Protein AF-A0A7Z0SDP9-F1 (afdb_monomer_lite)

Secondary structure (DSSP, 8-state):
----GGGGGGTTS-EEEEEETTEEEEEE--HHHHHHHHHHHS-SS-PPPP------S-EEGGG--GGGHHHH-HHHHHHHHHHHHSPTTTSPP-EE--HHHHHHHHH--B--TT-GGG--TTS-B-HHHHHHHHHH-HHHHH-HHHHHHHHHHHHHHHHH-PPPHHHHHHHHHHHHHHS-TTS---S--------SSTT-TT---TT--

Foldseek 3Di:
DDDDPVCPVVPPADWDWDQDPVGIDTDGDDPVVVVVVVVVLPDPDDDDFAADLPDQFKDKLCPAACVCCNFQARVSNVLSVCCVVDPPPPRDTFIGGTCNLVVVLQQDWDPDDPLVVQQDPVGTGGNVVSVVVLVPDPCCVPPPVVVVVVVVVSVVNSVPRDDPVVSVVRVCVRQCVVPNPPDPRPDDDDDDDHHSQCDDDSDHPPPVD

InterPro domains:
  IPR013815 ATP-grasp fold, subdomain 1 [G3DSA:3.30.1490.20] (50-209)

Sequence (209 aa):
MHIKPEYTALLDNWVHYTVSDNGVRLEAAAEADALEWLAGQIPTEVTIPESDLSSTEPLPLSELVHADWVRVGVKAANVAELGKILPEGVAPKGYALPFALYDQFMNLSRCVDDLTKLCNEAGSQSLYQYVAELLQGEEFQQDKQVRELELAELRDIIENADAPQALIDKIETVRLFWEPAGEPFSQKLRVRSSTNNEDLEGFNGAGLI

pLDDT: mean 88.06, std 11.33, range [38.09, 97.44]

Organism: NCBI:txid2738884

Structure (mmCIF, N/CA/C/O backbone):
data_AF-A0A7Z0SDP9-F1
#
_entry.id   AF-A0A7Z0SDP9-F1
#
loop_
_atom_site.group_PDB
_atom_site.id
_atom_site.type_symbol
_atom_site.label_atom_id
_atom_site.label_alt_id
_atom_site.label_comp_id
_atom_site.label_asym_id
_atom_site.label_entity_id
_atom_site.label_seq_id
_atom_site.pdbx_PDB_ins_code
_atom_site.Cartn_x
_atom_site.Cartn_y
_atom_site.Cartn_z
_atom_site.occupancy
_atom_site.B_iso_or_equiv
_atom_site.auth_seq_id
_atom_site.auth_comp_id
_atom_site.auth_asym_id
_atom_site.auth_atom_id
_atom_site.pdbx_PDB_model_num
ATOM 1 N N . MET A 1 1 ? 14.932 15.237 -32.405 1.00 47.12 1 MET A N 1
ATOM 2 C CA . MET A 1 1 ? 15.443 13.858 -32.258 1.00 47.12 1 MET A CA 1
ATOM 3 C C . MET A 1 1 ? 15.688 13.316 -33.660 1.00 47.12 1 MET A C 1
ATOM 5 O O . MET A 1 1 ? 14.773 13.388 -34.466 1.00 47.12 1 MET A O 1
ATOM 9 N N . HIS A 1 2 ? 16.915 12.923 -34.009 1.00 63.03 2 HIS A N 1
ATOM 10 C CA . HIS A 1 2 ? 17.235 12.425 -35.354 1.00 63.03 2 HIS A CA 1
ATOM 11 C C . HIS A 1 2 ? 16.967 10.914 -35.370 1.00 63.03 2 HIS A C 1
ATOM 13 O O . HIS A 1 2 ? 17.705 10.155 -34.746 1.00 63.03 2 HIS A O 1
ATOM 19 N N . ILE A 1 3 ? 15.863 10.493 -35.989 1.00 67.25 3 ILE A N 1
ATOM 20 C CA . ILE A 1 3 ? 15.516 9.072 -36.125 1.00 67.25 3 ILE A CA 1
ATOM 21 C C . ILE A 1 3 ? 16.427 8.489 -37.204 1.00 67.25 3 ILE A C 1
ATOM 23 O O . ILE A 1 3 ? 16.555 9.075 -38.281 1.00 67.25 3 ILE A O 1
ATOM 27 N N . LYS A 1 4 ? 17.089 7.361 -36.920 1.00 76.19 4 LYS A N 1
ATOM 28 C CA . LYS A 1 4 ? 17.875 6.672 -37.946 1.00 76.19 4 LYS A CA 1
ATOM 29 C C . LYS A 1 4 ? 16.944 6.263 -39.098 1.00 76.19 4 LYS A C 1
ATOM 31 O O . LYS A 1 4 ? 15.883 5.711 -38.809 1.00 76.19 4 LYS A O 1
ATOM 36 N N . PRO A 1 5 ? 17.319 6.484 -40.370 1.00 76.12 5 PRO A N 1
ATOM 37 C CA . PRO A 1 5 ? 16.451 6.195 -41.516 1.00 76.12 5 PRO A CA 1
ATOM 38 C C . PRO A 1 5 ? 15.921 4.755 -41.539 1.00 76.12 5 PRO A C 1
ATOM 40 O O . PRO A 1 5 ? 14.791 4.516 -41.950 1.00 76.12 5 PRO A O 1
ATOM 43 N N . GLU A 1 6 ? 16.717 3.806 -41.038 1.00 78.38 6 GLU A N 1
ATOM 44 C CA . GLU A 1 6 ? 16.354 2.389 -40.920 1.00 78.38 6 GLU A CA 1
ATOM 45 C C . GLU A 1 6 ? 15.161 2.112 -39.985 1.00 78.38 6 GLU A C 1
ATOM 47 O O . GLU A 1 6 ? 14.516 1.079 -40.122 1.00 78.38 6 GLU A O 1
ATOM 52 N N . TYR A 1 7 ? 14.817 3.035 -39.079 1.00 84.88 7 TYR A N 1
ATOM 53 C CA . TYR A 1 7 ? 13.715 2.876 -38.120 1.00 84.88 7 TYR A CA 1
ATOM 54 C C . TYR A 1 7 ? 12.458 3.663 -38.485 1.00 84.88 7 TYR A C 1
ATOM 56 O O . TYR A 1 7 ? 11.416 3.468 -37.867 1.00 84.88 7 TYR A O 1
ATOM 64 N N . THR A 1 8 ? 12.508 4.529 -39.501 1.00 86.25 8 THR A N 1
ATOM 65 C CA . THR A 1 8 ? 11.339 5.322 -39.916 1.00 86.25 8 THR A CA 1
ATOM 66 C C . THR A 1 8 ? 10.176 4.437 -40.369 1.00 86.25 8 THR A C 1
ATOM 68 O O . THR A 1 8 ? 9.027 4.759 -40.093 1.00 86.25 8 THR A O 1
ATOM 71 N N . ALA A 1 9 ? 10.469 3.299 -41.006 1.00 85.56 9 ALA A N 1
ATOM 72 C CA . ALA A 1 9 ? 9.461 2.335 -41.449 1.00 85.56 9 ALA A CA 1
ATOM 73 C C . ALA A 1 9 ? 8.825 1.521 -40.305 1.00 85.56 9 ALA A C 1
ATOM 75 O O . ALA A 1 9 ? 7.856 0.810 -40.543 1.00 85.56 9 ALA A O 1
ATOM 76 N N . LEU A 1 10 ? 9.372 1.608 -39.088 1.00 89.75 10 LEU A N 1
ATOM 77 C CA . LEU A 1 10 ? 8.910 0.863 -37.914 1.00 89.75 10 LEU A CA 1
ATOM 78 C C . LEU A 1 10 ? 8.077 1.722 -36.953 1.00 89.75 10 LEU A C 1
ATOM 80 O O . LEU A 1 10 ? 7.611 1.223 -35.934 1.00 89.75 10 LEU A O 1
ATOM 84 N N . LEU A 1 11 ? 7.905 3.014 -37.248 1.00 88.88 11 LEU A N 1
ATOM 85 C CA . LEU A 1 11 ? 7.098 3.907 -36.418 1.00 88.88 11 LEU A CA 1
ATOM 86 C C . LEU A 1 11 ? 5.652 3.413 -36.356 1.00 88.88 11 LEU A C 1
ATOM 88 O O . LEU A 1 11 ? 5.109 2.983 -37.370 1.00 88.88 11 LEU A O 1
ATOM 92 N N . ASP A 1 12 ? 5.063 3.465 -35.162 1.00 89.12 12 ASP A N 1
ATOM 93 C CA . ASP A 1 12 ? 3.690 3.034 -34.868 1.00 89.12 12 ASP A CA 1
ATOM 94 C C . ASP A 1 12 ? 3.383 1.559 -35.206 1.00 89.12 12 ASP A C 1
ATOM 96 O O . ASP A 1 12 ? 2.222 1.175 -35.324 1.00 89.12 12 ASP A O 1
ATOM 100 N N . ASN A 1 13 ? 4.414 0.717 -35.344 1.00 88.75 13 ASN A N 1
ATOM 101 C CA . ASN A 1 13 ? 4.282 -0.715 -35.611 1.00 88.75 13 ASN A CA 1
ATOM 102 C C . ASN A 1 13 ? 4.898 -1.559 -34.486 1.00 88.75 13 ASN A C 1
ATOM 104 O O . ASN A 1 13 ? 5.805 -1.121 -33.774 1.00 88.75 13 ASN A O 1
ATOM 108 N N . TRP A 1 14 ? 4.431 -2.803 -34.361 1.00 89.50 14 TRP A N 1
ATOM 109 C CA . TRP A 1 14 ? 5.056 -3.802 -33.499 1.00 89.50 14 TRP A CA 1
ATOM 110 C C . TRP A 1 14 ? 6.466 -4.130 -33.995 1.00 89.50 14 TRP A C 1
ATOM 112 O O . TRP A 1 14 ? 6.703 -4.280 -35.197 1.00 89.50 14 TRP A O 1
ATOM 122 N N . VAL A 1 15 ? 7.407 -4.256 -33.058 1.00 92.88 15 VAL A N 1
ATOM 123 C CA . VAL A 1 15 ? 8.806 -4.557 -33.364 1.00 92.88 15 VAL A CA 1
ATOM 124 C C . VAL A 1 15 ? 9.373 -5.626 -32.445 1.00 92.88 15 VAL A C 1
ATOM 126 O O . VAL A 1 15 ? 9.077 -5.661 -31.253 1.00 92.88 15 VAL A O 1
ATOM 129 N N . HIS A 1 16 ? 10.258 -6.452 -32.992 1.00 89.00 16 HIS A N 1
ATOM 130 C CA . HIS A 1 16 ? 11.169 -7.268 -32.208 1.00 89.00 16 HIS A CA 1
ATOM 131 C C . HIS A 1 16 ? 12.402 -6.429 -31.851 1.00 89.00 16 HIS A C 1
ATOM 133 O O . HIS A 1 16 ? 13.104 -5.922 -32.732 1.00 89.00 16 HIS A O 1
ATOM 139 N N . TYR A 1 17 ? 12.648 -6.260 -30.552 1.00 89.94 17 TYR A N 1
ATOM 140 C CA . TYR A 1 17 ? 13.780 -5.511 -30.012 1.00 89.94 17 TYR A CA 1
ATOM 141 C C . TYR A 1 17 ? 14.835 -6.473 -29.474 1.00 89.94 17 TYR A C 1
ATOM 143 O O . TYR A 1 17 ? 14.557 -7.287 -28.597 1.00 89.94 17 TYR A O 1
ATOM 151 N N . THR A 1 18 ? 16.063 -6.374 -29.982 1.00 89.94 18 THR A N 1
ATOM 152 C CA . THR A 1 18 ? 17.183 -7.205 -29.525 1.00 89.94 18 THR A CA 1
ATOM 153 C C . THR A 1 18 ? 18.372 -6.342 -29.133 1.00 89.94 18 THR A C 1
ATOM 155 O O . THR A 1 18 ? 18.793 -5.460 -29.885 1.00 89.94 18 THR A O 1
ATOM 158 N N . VAL A 1 19 ? 18.943 -6.640 -27.966 1.00 91.44 19 VAL A N 1
ATOM 159 C CA . VAL A 1 19 ? 20.191 -6.048 -27.476 1.00 91.44 19 VAL A CA 1
ATOM 160 C C . VAL A 1 19 ? 21.292 -7.095 -27.556 1.00 91.44 19 VAL A C 1
ATOM 162 O O . VAL A 1 19 ? 21.124 -8.218 -27.090 1.00 91.44 19 VAL A O 1
ATOM 165 N N . SER A 1 20 ? 22.421 -6.722 -28.151 1.00 91.50 20 SER A N 1
ATOM 166 C CA . SER A 1 20 ? 23.633 -7.542 -28.212 1.00 91.50 20 SER A CA 1
ATOM 167 C C . SER A 1 20 ? 24.871 -6.672 -28.000 1.00 91.50 20 SER A C 1
ATOM 169 O O . SER A 1 20 ? 24.777 -5.443 -28.025 1.00 91.50 20 SER A O 1
ATOM 171 N N . ASP A 1 21 ? 26.046 -7.292 -27.900 1.00 92.06 21 ASP A N 1
ATOM 172 C CA . ASP A 1 21 ? 27.336 -6.585 -27.846 1.00 92.06 21 ASP A CA 1
ATOM 173 C C . ASP A 1 21 ? 27.569 -5.671 -29.067 1.00 92.06 21 ASP A C 1
ATOM 175 O O . ASP A 1 21 ? 28.329 -4.707 -29.001 1.00 92.06 21 ASP A O 1
ATOM 179 N N . ASN A 1 22 ? 26.874 -5.938 -30.179 1.00 86.25 22 ASN A N 1
ATOM 180 C CA . ASN A 1 22 ? 26.932 -5.152 -31.414 1.00 86.25 22 ASN A CA 1
ATOM 181 C C . ASN A 1 22 ? 25.901 -4.006 -31.458 1.00 86.25 22 ASN A C 1
ATOM 183 O O . ASN A 1 22 ? 25.780 -3.320 -32.475 1.00 86.25 22 ASN A O 1
ATOM 187 N N . GLY A 1 23 ? 25.156 -3.795 -30.371 1.00 87.69 23 GLY A N 1
ATOM 188 C CA . GLY A 1 23 ? 24.167 -2.734 -30.225 1.00 87.69 23 GLY A CA 1
ATOM 189 C C . GLY A 1 23 ? 22.718 -3.217 -30.297 1.00 87.69 23 GLY A C 1
ATOM 190 O O . GLY A 1 23 ? 22.402 -4.379 -30.036 1.00 87.69 23 GLY A O 1
ATOM 191 N N . VAL A 1 24 ? 21.835 -2.269 -30.619 1.00 89.06 24 VAL A N 1
ATOM 192 C CA . VAL A 1 24 ? 20.378 -2.438 -30.674 1.00 89.06 24 VAL A CA 1
ATOM 193 C C . VAL A 1 24 ? 19.927 -2.738 -32.099 1.00 89.06 24 VAL A C 1
ATOM 195 O O . VAL A 1 24 ? 20.284 -2.000 -33.021 1.00 89.06 24 VAL A O 1
ATOM 198 N N . ARG A 1 25 ? 19.086 -3.763 -32.256 1.00 89.06 25 ARG A N 1
ATOM 199 C CA . ARG A 1 25 ? 18.395 -4.110 -33.503 1.00 89.06 25 ARG A CA 1
ATOM 200 C C . ARG A 1 25 ? 16.881 -4.026 -33.300 1.00 89.06 25 ARG A C 1
ATOM 202 O O . ARG A 1 25 ? 16.370 -4.519 -32.296 1.00 89.06 25 ARG A O 1
ATOM 209 N N . LEU A 1 26 ? 16.196 -3.404 -34.259 1.00 91.38 26 LEU A N 1
ATOM 210 C CA . LEU A 1 26 ? 14.737 -3.346 -34.354 1.00 91.38 26 LEU A CA 1
ATOM 211 C C . LEU A 1 26 ? 14.299 -3.962 -35.681 1.00 91.38 26 LEU A C 1
ATOM 213 O O . LEU A 1 26 ? 14.842 -3.609 -36.729 1.00 91.38 26 LEU A O 1
ATOM 217 N N . GLU A 1 27 ? 13.319 -4.856 -35.635 1.00 91.75 27 GLU A N 1
ATOM 218 C CA . GLU A 1 27 ? 12.733 -5.510 -36.809 1.00 91.75 27 GLU A CA 1
ATOM 219 C C . GLU A 1 27 ? 11.214 -5.485 -36.703 1.00 91.75 27 GLU A C 1
ATOM 221 O O . GLU A 1 27 ? 10.689 -5.535 -35.598 1.00 91.75 27 GLU A O 1
ATOM 226 N N . ALA A 1 28 ? 10.501 -5.408 -37.827 1.00 92.00 28 ALA A N 1
ATOM 227 C CA . ALA A 1 28 ? 9.042 -5.476 -37.813 1.00 92.00 28 ALA A CA 1
ATOM 228 C C . ALA A 1 28 ? 8.568 -6.826 -37.249 1.00 92.00 28 ALA A C 1
ATOM 230 O O . ALA A 1 28 ? 9.129 -7.869 -37.589 1.00 92.00 28 ALA A O 1
ATOM 231 N N . ALA A 1 29 ? 7.524 -6.799 -36.425 1.00 92.56 29 ALA A N 1
ATOM 232 C CA . ALA A 1 29 ? 6.865 -7.983 -35.888 1.00 92.56 29 ALA A CA 1
ATOM 233 C C . ALA A 1 29 ? 5.377 -7.965 -36.250 1.00 92.56 29 ALA A C 1
ATOM 235 O O . ALA A 1 29 ? 4.768 -6.898 -36.353 1.00 92.56 29 ALA A O 1
ATOM 236 N N . ALA A 1 30 ? 4.782 -9.143 -36.442 1.00 92.06 30 ALA A N 1
ATOM 237 C CA . ALA A 1 30 ? 3.333 -9.246 -36.505 1.00 92.06 30 ALA A CA 1
ATOM 238 C C . ALA A 1 30 ? 2.747 -9.085 -35.095 1.00 92.06 30 ALA A C 1
ATOM 240 O O . ALA A 1 30 ? 3.324 -9.556 -34.117 1.00 92.06 30 ALA A O 1
ATOM 241 N N . GLU A 1 31 ? 1.579 -8.451 -34.993 1.00 87.31 31 GLU A N 1
ATOM 242 C CA . GLU A 1 31 ? 0.876 -8.284 -33.715 1.00 87.31 31 GLU A CA 1
ATOM 243 C C . GLU A 1 31 ? 0.590 -9.631 -33.039 1.00 87.31 31 GLU A C 1
ATOM 245 O O . GLU A 1 31 ? 0.812 -9.773 -31.843 1.00 87.31 31 GLU A O 1
ATOM 250 N N . ALA A 1 32 ? 0.174 -10.643 -33.808 1.00 88.12 32 ALA A N 1
ATOM 251 C CA . ALA A 1 32 ? -0.088 -11.982 -33.282 1.00 88.12 32 ALA A CA 1
ATOM 252 C C . ALA A 1 32 ? 1.157 -12.607 -32.626 1.00 88.12 32 ALA A C 1
ATOM 254 O O . ALA A 1 32 ? 1.066 -13.094 -31.503 1.00 88.12 32 ALA A O 1
ATOM 255 N N . ASP A 1 33 ? 2.319 -12.517 -33.282 1.00 87.69 33 ASP A N 1
ATOM 256 C CA . ASP A 1 33 ? 3.582 -13.052 -32.759 1.00 87.69 33 ASP A CA 1
ATOM 257 C C . ASP A 1 33 ? 4.023 -12.295 -31.494 1.00 87.69 33 ASP A C 1
ATOM 259 O O . ASP A 1 33 ? 4.517 -12.892 -30.536 1.00 87.69 33 ASP A O 1
ATOM 263 N N . ALA A 1 34 ? 3.820 -10.972 -31.464 1.00 85.12 34 ALA A N 1
ATOM 264 C CA . ALA A 1 34 ? 4.120 -10.148 -30.297 1.00 85.12 34 ALA A CA 1
ATOM 265 C C . ALA A 1 34 ? 3.221 -10.506 -29.103 1.00 85.12 34 ALA A C 1
ATOM 267 O O . ALA A 1 34 ? 3.712 -10.628 -27.980 1.00 85.12 34 ALA A O 1
ATOM 268 N N . LEU A 1 35 ? 1.923 -10.710 -29.340 1.00 84.50 35 LEU A N 1
ATOM 269 C CA . LEU A 1 35 ? 0.966 -11.117 -28.313 1.00 84.50 35 LEU A CA 1
ATOM 270 C C . LEU A 1 35 ? 1.236 -12.538 -27.803 1.00 84.50 35 LEU A C 1
ATOM 272 O O . LEU A 1 35 ? 1.163 -12.759 -26.596 1.00 84.50 35 LEU A O 1
ATOM 276 N N . GLU A 1 36 ? 1.592 -13.483 -28.677 1.00 88.31 36 GLU A N 1
ATOM 277 C CA . GLU A 1 36 ? 1.983 -14.843 -28.277 1.00 88.31 36 GLU A CA 1
ATOM 278 C C . GLU A 1 36 ? 3.256 -14.826 -27.423 1.00 88.31 36 GLU A C 1
ATOM 280 O O . GLU A 1 36 ? 3.303 -15.447 -26.359 1.00 88.31 36 GLU A O 1
ATOM 285 N N . TRP A 1 37 ? 4.270 -14.059 -27.836 1.00 86.12 37 TRP A N 1
ATOM 286 C CA . TRP A 1 37 ? 5.490 -13.895 -27.051 1.00 86.12 37 TRP A CA 1
ATOM 287 C C . TRP A 1 37 ? 5.202 -13.281 -25.677 1.00 86.12 37 TRP A C 1
ATOM 289 O O . TRP A 1 37 ? 5.683 -13.811 -24.673 1.00 86.12 37 TRP A O 1
ATOM 299 N N . LEU A 1 38 ? 4.393 -12.213 -25.621 1.00 83.19 38 LEU A N 1
ATOM 300 C CA . LEU A 1 38 ? 3.971 -11.565 -24.373 1.00 83.19 38 LEU A CA 1
ATOM 301 C C . LEU A 1 38 ? 3.216 -12.537 -23.467 1.00 83.19 38 LEU A C 1
ATOM 303 O O . LEU A 1 38 ? 3.527 -12.611 -22.281 1.00 83.19 38 LEU A O 1
ATOM 307 N N . ALA A 1 39 ? 2.278 -13.313 -24.015 1.00 82.75 39 ALA A N 1
ATOM 308 C CA . ALA A 1 39 ? 1.560 -14.343 -23.270 1.00 82.75 39 ALA A CA 1
ATOM 309 C C . ALA A 1 39 ? 2.521 -15.396 -22.696 1.00 82.75 39 ALA A C 1
ATOM 311 O O . ALA A 1 39 ? 2.357 -15.812 -21.552 1.00 82.75 39 ALA A O 1
ATOM 312 N N . GLY A 1 40 ? 3.564 -15.764 -23.445 1.00 83.00 40 GLY A N 1
ATOM 313 C CA . GLY A 1 40 ? 4.631 -16.653 -22.981 1.00 83.00 40 GLY A CA 1
ATOM 314 C C . GLY A 1 40 ? 5.573 -16.046 -21.932 1.00 83.00 40 GLY A C 1
ATOM 315 O O . GLY A 1 40 ? 6.296 -16.797 -21.282 1.00 83.00 40 GLY A O 1
ATOM 316 N N . GLN A 1 41 ? 5.584 -14.718 -21.753 1.00 81.44 41 GLN A N 1
ATOM 317 C CA . GLN A 1 41 ? 6.329 -14.055 -20.672 1.00 81.44 41 GLN A CA 1
ATOM 318 C C . GLN A 1 41 ? 5.523 -13.947 -19.373 1.00 81.44 41 GLN A C 1
ATOM 320 O O . GLN A 1 41 ? 6.105 -13.647 -18.331 1.00 81.44 41 GLN A O 1
ATOM 325 N N . ILE A 1 42 ? 4.202 -14.153 -19.414 1.00 74.56 42 ILE A N 1
ATOM 326 C CA . ILE A 1 42 ? 3.375 -14.131 -18.207 1.00 74.56 42 ILE A CA 1
ATOM 327 C C . ILE A 1 42 ? 3.753 -15.358 -17.369 1.00 74.56 42 ILE A C 1
ATOM 329 O O . ILE A 1 42 ? 3.626 -16.483 -17.861 1.00 74.56 42 ILE A O 1
ATOM 333 N N . PRO A 1 43 ? 4.210 -15.180 -16.115 1.00 72.88 43 PRO A N 1
ATOM 334 C CA . PRO A 1 43 ? 4.517 -16.305 -15.247 1.00 72.88 43 PRO A CA 1
ATOM 335 C C . PRO A 1 43 ? 3.310 -17.238 -15.129 1.00 72.88 43 PRO A C 1
ATOM 337 O O . PRO A 1 43 ? 2.203 -16.808 -14.807 1.00 72.88 43 PRO A O 1
ATOM 340 N N . THR A 1 44 ? 3.522 -18.526 -15.393 1.00 73.75 44 THR A N 1
ATOM 341 C CA . THR A 1 44 ? 2.469 -19.545 -15.276 1.00 73.75 44 THR A CA 1
ATOM 342 C C . THR A 1 44 ? 2.148 -19.884 -13.824 1.00 73.75 44 THR A C 1
ATOM 344 O O . THR A 1 44 ? 1.079 -20.418 -13.539 1.00 73.75 44 THR A O 1
ATOM 347 N N . GLU A 1 45 ? 3.071 -19.587 -12.908 1.00 75.81 45 GLU A N 1
ATOM 348 C CA . GLU A 1 45 ? 2.884 -19.743 -11.470 1.00 75.81 45 GLU A CA 1
ATOM 349 C C . GLU A 1 45 ? 2.646 -18.379 -10.823 1.00 75.81 45 GLU A C 1
ATOM 351 O O . GLU A 1 45 ? 3.410 -17.432 -11.014 1.00 75.81 45 GLU A O 1
ATOM 356 N N . VAL A 1 46 ? 1.566 -18.286 -10.047 1.00 73.75 46 VAL A N 1
ATOM 357 C CA . VAL A 1 46 ? 1.255 -17.096 -9.256 1.00 73.75 46 VAL A CA 1
ATOM 358 C C . VAL A 1 46 ? 2.040 -17.171 -7.954 1.00 73.75 46 VAL A C 1
ATOM 360 O O . VAL A 1 46 ? 1.732 -17.987 -7.084 1.00 73.75 46 VAL A O 1
ATOM 363 N N . THR A 1 47 ? 3.025 -16.293 -7.796 1.00 72.56 47 THR A N 1
ATOM 364 C CA . THR A 1 47 ? 3.712 -16.117 -6.515 1.00 72.56 47 THR A CA 1
ATOM 365 C C . THR A 1 47 ? 2.913 -15.157 -5.645 1.00 72.56 47 THR A C 1
ATOM 367 O O . THR A 1 47 ? 2.693 -14.006 -6.018 1.00 72.56 47 THR A O 1
ATOM 370 N N . ILE A 1 48 ? 2.479 -15.626 -4.475 1.00 77.38 48 ILE A N 1
ATOM 371 C CA . ILE A 1 48 ? 1.834 -14.781 -3.467 1.00 77.38 48 ILE A CA 1
ATOM 372 C C . ILE A 1 48 ? 2.918 -14.338 -2.476 1.00 77.38 48 ILE A C 1
ATOM 374 O O . ILE A 1 48 ? 3.502 -15.201 -1.816 1.00 77.38 48 ILE A O 1
ATOM 378 N N . PRO A 1 49 ? 3.208 -13.029 -2.364 1.00 81.00 49 PRO A N 1
ATOM 379 C CA . PRO A 1 49 ? 4.189 -12.528 -1.409 1.00 81.00 49 PRO A CA 1
ATOM 380 C C . PRO A 1 49 ? 3.824 -12.900 0.035 1.00 81.00 49 PRO A C 1
ATOM 382 O O . PRO A 1 49 ? 2.671 -12.762 0.453 1.00 81.00 49 PRO A O 1
ATOM 385 N N . GLU A 1 50 ? 4.815 -13.326 0.821 1.00 86.44 50 GLU A N 1
ATOM 386 C CA . GLU A 1 50 ? 4.626 -13.599 2.247 1.00 86.44 50 GLU A CA 1
ATOM 387 C C . GLU A 1 50 ? 4.257 -12.311 2.997 1.00 86.44 50 GLU A C 1
ATOM 389 O O . GLU A 1 50 ? 4.887 -11.265 2.816 1.00 86.44 50 GLU A O 1
ATOM 394 N N . SER A 1 51 ? 3.228 -12.392 3.843 1.00 91.88 51 SER A N 1
ATOM 395 C CA . SER A 1 51 ? 2.799 -11.297 4.714 1.00 91.88 51 SER A CA 1
ATOM 396 C C . SER A 1 51 ? 2.599 -11.804 6.140 1.00 91.88 51 SER A C 1
ATOM 398 O O . SER A 1 51 ? 1.762 -12.673 6.380 1.00 91.88 51 SER A O 1
ATOM 400 N N . ASP A 1 52 ? 3.331 -11.236 7.095 1.00 95.19 52 ASP A N 1
ATOM 401 C CA . ASP A 1 52 ? 3.129 -11.467 8.526 1.00 95.19 52 ASP A CA 1
ATOM 402 C C . ASP A 1 52 ? 2.228 -10.360 9.098 1.00 95.19 52 ASP A C 1
ATOM 404 O O . ASP A 1 52 ? 2.590 -9.184 9.159 1.00 95.19 52 ASP A O 1
ATOM 408 N N . LEU A 1 53 ? 1.018 -10.747 9.508 1.00 96.62 53 LEU A N 1
ATOM 409 C CA . LEU A 1 53 ? -0.010 -9.836 10.023 1.00 96.62 53 LEU A CA 1
ATOM 410 C C . LEU A 1 53 ? -0.043 -9.773 11.560 1.00 96.62 53 LEU A C 1
ATOM 412 O O . LEU A 1 53 ? -0.954 -9.177 12.134 1.00 96.62 53 LEU A O 1
ATOM 416 N N . SER A 1 54 ? 0.928 -10.386 12.246 1.00 95.75 54 SER A N 1
ATOM 417 C CA . SER A 1 54 ? 0.942 -10.450 13.714 1.00 95.75 54 SER A CA 1
ATOM 418 C C . SER A 1 54 ? 1.280 -9.114 14.387 1.00 95.75 54 SER A C 1
ATOM 420 O O . SER A 1 54 ? 0.866 -8.883 15.524 1.00 95.75 54 SER A O 1
ATOM 422 N N . SER A 1 55 ? 1.996 -8.214 13.701 1.00 92.62 55 SER A N 1
ATOM 423 C CA . SER A 1 55 ? 2.303 -6.877 14.219 1.00 92.62 55 SER A CA 1
ATOM 424 C C . SER A 1 55 ? 1.240 -5.874 13.803 1.00 92.62 55 SER A C 1
ATOM 426 O O . SER A 1 55 ? 1.073 -5.592 12.619 1.00 92.62 55 SER A O 1
ATOM 428 N N . THR A 1 56 ? 0.561 -5.284 14.782 1.00 94.19 56 THR A N 1
ATOM 429 C CA . THR A 1 56 ? -0.513 -4.309 14.548 1.00 94.19 56 THR A CA 1
ATOM 430 C C . THR A 1 56 ? -0.154 -2.891 14.970 1.00 94.19 56 THR A C 1
ATOM 432 O O . THR A 1 56 ? -1.049 -2.053 15.044 1.00 94.19 56 THR A O 1
ATOM 435 N N . GLU A 1 57 ? 1.102 -2.624 15.317 1.00 93.88 57 GLU A N 1
ATOM 436 C CA . GLU A 1 57 ? 1.554 -1.306 15.768 1.00 93.88 57 GLU A CA 1
ATOM 437 C C . GLU A 1 57 ? 2.593 -0.740 14.796 1.00 93.88 57 GLU A C 1
ATOM 439 O O . GLU A 1 57 ? 3.467 -1.487 14.342 1.00 93.88 57 GLU A O 1
ATOM 444 N N . PRO A 1 58 ? 2.530 0.562 14.465 1.00 95.00 58 PRO A N 1
ATOM 445 C CA . PRO A 1 58 ? 3.618 1.228 13.765 1.00 95.00 58 PRO A CA 1
ATOM 446 C C . PRO A 1 58 ? 4.928 1.126 14.543 1.00 95.00 58 PRO A C 1
ATOM 448 O O . PRO A 1 58 ? 4.962 1.333 15.755 1.00 95.00 58 PRO A O 1
ATOM 451 N N . LEU A 1 59 ? 6.022 0.868 13.829 1.00 93.19 59 LEU A N 1
ATOM 452 C CA . LEU A 1 59 ? 7.357 0.761 14.418 1.00 93.19 59 LEU A CA 1
ATOM 453 C C . LEU A 1 59 ? 8.283 1.839 13.856 1.00 93.19 59 LEU A C 1
ATOM 455 O O . LEU A 1 59 ? 8.242 2.099 12.646 1.00 93.19 59 LEU A O 1
ATOM 459 N N . PRO A 1 60 ? 9.133 2.465 14.689 1.00 94.12 60 PRO A N 1
ATOM 460 C CA . PRO A 1 60 ? 10.123 3.407 14.196 1.00 94.1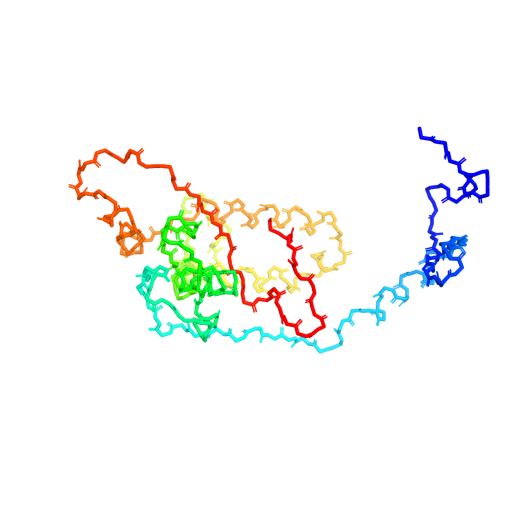2 60 PRO A CA 1
ATOM 461 C C . PRO A 1 60 ? 11.159 2.670 13.339 1.00 94.12 60 PRO A C 1
ATOM 463 O O . PRO A 1 60 ? 11.578 1.559 13.659 1.00 94.12 60 PRO A O 1
ATOM 466 N N . LEU A 1 61 ? 11.639 3.314 12.271 1.00 94.75 61 LEU A N 1
ATOM 467 C CA . LEU A 1 61 ? 12.639 2.736 11.360 1.00 94.75 61 LEU A CA 1
ATOM 468 C C . LEU A 1 61 ? 13.918 2.293 12.089 1.00 94.75 61 LEU A C 1
ATOM 470 O O . LEU A 1 61 ? 14.590 1.374 11.640 1.00 94.75 61 LEU A O 1
ATOM 474 N N . SER A 1 62 ? 14.251 2.919 13.221 1.00 93.38 62 SER A N 1
ATOM 475 C CA . SER A 1 62 ? 15.407 2.556 14.047 1.00 93.38 62 SER A CA 1
ATOM 476 C C . SER A 1 62 ? 15.280 1.208 14.762 1.00 93.38 62 SER A C 1
ATOM 478 O O . SER A 1 62 ? 16.295 0.669 15.194 1.00 93.38 62 SER A O 1
ATOM 480 N N . GLU A 1 63 ? 14.065 0.680 14.920 1.00 94.56 63 GLU A N 1
ATOM 481 C CA . GLU A 1 63 ? 13.803 -0.606 15.584 1.00 94.56 63 GLU A CA 1
ATOM 482 C C . GLU A 1 63 ? 13.631 -1.765 14.596 1.00 94.56 63 GLU A C 1
ATOM 484 O O . GLU A 1 63 ? 13.621 -2.923 15.007 1.00 94.56 63 GLU A O 1
ATOM 489 N N . LEU A 1 64 ? 13.532 -1.469 13.298 1.00 96.38 64 LEU A N 1
ATOM 490 C CA . LEU A 1 64 ? 13.321 -2.476 12.266 1.00 96.38 64 LEU A CA 1
ATOM 491 C C . LEU A 1 64 ? 14.627 -3.151 11.829 1.00 96.38 64 LEU A C 1
ATOM 493 O O . LEU A 1 64 ? 15.718 -2.567 11.847 1.00 96.38 64 LEU A O 1
ATOM 497 N N . VAL A 1 65 ? 14.507 -4.392 11.372 1.00 95.56 65 VAL A N 1
ATOM 498 C CA . VAL A 1 65 ? 15.555 -5.173 10.702 1.00 95.56 65 VAL A CA 1
ATOM 499 C C . VAL A 1 65 ? 15.116 -5.596 9.302 1.00 95.56 65 VAL A C 1
ATOM 501 O O . VAL A 1 65 ? 13.929 -5.577 8.987 1.00 95.56 65 VAL A O 1
ATOM 504 N N . HIS A 1 66 ? 16.060 -6.030 8.462 1.00 94.25 66 HIS A N 1
ATOM 505 C CA . HIS A 1 66 ? 15.745 -6.503 7.110 1.00 94.25 66 HIS A CA 1
ATOM 506 C C . HIS A 1 66 ? 14.656 -7.586 7.107 1.00 94.25 66 HIS A C 1
ATOM 508 O O . HIS A 1 66 ? 13.752 -7.537 6.284 1.00 94.25 66 HIS A O 1
ATOM 514 N N . ALA A 1 67 ? 14.696 -8.521 8.066 1.00 93.94 67 ALA A N 1
ATOM 515 C CA . ALA A 1 67 ? 13.718 -9.606 8.194 1.00 93.94 67 ALA A CA 1
ATOM 516 C C . ALA A 1 67 ? 12.270 -9.126 8.415 1.00 93.94 67 ALA A C 1
ATOM 518 O O . ALA A 1 67 ? 11.340 -9.906 8.243 1.00 93.94 67 ALA A O 1
ATOM 519 N N . ASP A 1 68 ? 12.058 -7.852 8.748 1.00 95.81 68 ASP A N 1
ATOM 520 C CA . ASP A 1 68 ? 10.726 -7.282 8.937 1.00 95.81 68 ASP A CA 1
ATOM 521 C C . ASP A 1 68 ? 10.039 -6.944 7.606 1.00 95.81 68 ASP A C 1
ATOM 523 O O . ASP A 1 68 ? 8.886 -6.512 7.608 1.00 95.81 68 ASP A O 1
ATOM 527 N N . TRP A 1 69 ? 10.699 -7.162 6.461 1.00 94.31 69 TRP A N 1
ATOM 528 C CA . TRP A 1 69 ? 10.131 -6.923 5.130 1.00 94.31 69 TRP A CA 1
ATOM 529 C C . TRP A 1 69 ? 8.796 -7.652 4.906 1.00 94.31 69 TRP A C 1
ATOM 531 O O . TRP A 1 69 ? 7.913 -7.107 4.247 1.00 94.31 69 TRP A O 1
ATOM 541 N N . VAL A 1 70 ? 8.601 -8.828 5.515 1.00 94.56 70 VAL A N 1
ATOM 542 C CA . VAL A 1 70 ? 7.328 -9.572 5.472 1.00 94.56 70 VAL A CA 1
ATOM 543 C C . VAL A 1 70 ? 6.191 -8.855 6.207 1.00 94.56 70 VAL A C 1
ATOM 545 O O . VAL A 1 70 ? 5.029 -9.182 6.001 1.00 94.56 70 VAL A O 1
ATOM 548 N N . ARG A 1 71 ? 6.495 -7.872 7.063 1.00 96.12 71 ARG A N 1
ATOM 549 C CA . ARG A 1 71 ? 5.509 -7.064 7.799 1.00 96.12 71 ARG A CA 1
ATOM 550 C C . ARG A 1 71 ? 5.332 -5.663 7.237 1.00 96.12 71 ARG A C 1
ATOM 552 O O . ARG A 1 71 ? 4.256 -5.100 7.396 1.00 96.12 71 ARG A O 1
ATOM 559 N N . VAL A 1 72 ? 6.381 -5.066 6.671 1.00 95.38 72 VAL A N 1
ATOM 560 C CA . VAL A 1 72 ? 6.397 -3.634 6.301 1.00 95.38 72 VAL A CA 1
ATOM 561 C C . VAL A 1 72 ? 6.860 -3.356 4.867 1.00 95.38 72 VAL A C 1
ATOM 563 O O . VAL A 1 72 ? 6.971 -2.200 4.451 1.00 95.38 72 VAL A O 1
ATOM 566 N N . GLY A 1 73 ? 7.162 -4.401 4.103 1.00 93.81 73 GLY A N 1
ATOM 567 C CA . GLY A 1 73 ? 7.694 -4.318 2.748 1.00 93.81 73 GLY A CA 1
ATOM 568 C C . GLY A 1 73 ? 9.189 -4.023 2.695 1.00 93.81 73 GLY A C 1
ATOM 569 O O . GLY A 1 73 ? 9.818 -3.600 3.672 1.00 93.81 73 GLY A O 1
ATOM 570 N N . VAL A 1 74 ? 9.772 -4.256 1.520 1.00 91.62 74 VAL A N 1
ATOM 571 C CA . VAL A 1 74 ? 11.231 -4.311 1.372 1.00 91.62 74 VAL A CA 1
ATOM 572 C C . VAL A 1 74 ? 11.873 -2.922 1.422 1.00 91.62 74 VAL A C 1
ATOM 574 O O . VAL A 1 74 ? 12.928 -2.749 2.029 1.00 91.62 74 VAL A O 1
ATOM 577 N N . LYS A 1 75 ? 11.209 -1.887 0.891 1.00 92.62 75 LYS A N 1
ATOM 578 C CA . LYS A 1 75 ? 11.680 -0.491 0.980 1.00 92.62 75 LYS A CA 1
ATOM 579 C C . LYS A 1 75 ? 11.869 -0.032 2.420 1.00 92.62 75 LYS A C 1
ATOM 581 O O . LYS A 1 75 ? 12.926 0.502 2.750 1.00 92.62 75 LYS A O 1
ATOM 586 N N . ALA A 1 76 ? 10.858 -0.216 3.268 1.00 94.88 76 ALA A N 1
ATOM 587 C CA . ALA A 1 76 ? 10.924 0.197 4.667 1.00 94.88 76 ALA A CA 1
ATOM 588 C C . ALA A 1 76 ? 12.032 -0.559 5.417 1.00 94.88 76 ALA A C 1
ATOM 590 O O . ALA A 1 76 ? 12.844 0.069 6.098 1.00 94.88 76 ALA A O 1
ATOM 591 N N . ALA A 1 77 ? 12.118 -1.878 5.217 1.00 94.81 77 ALA A N 1
ATOM 592 C CA . ALA A 1 77 ? 13.154 -2.720 5.810 1.00 94.81 77 ALA A CA 1
ATOM 593 C C . ALA A 1 77 ? 14.572 -2.315 5.355 1.00 94.81 77 ALA A C 1
ATOM 595 O O . ALA A 1 77 ? 15.484 -2.194 6.173 1.00 94.81 77 ALA A O 1
ATOM 596 N N . ASN A 1 78 ? 14.761 -2.010 4.068 1.00 94.12 78 ASN A N 1
ATOM 597 C CA . ASN A 1 78 ? 16.050 -1.566 3.534 1.00 94.12 78 ASN A CA 1
ATOM 598 C C . ASN A 1 78 ? 16.439 -0.169 4.034 1.00 94.12 78 ASN A C 1
ATOM 600 O O . ASN A 1 78 ? 17.594 0.053 4.394 1.00 94.12 78 ASN A O 1
ATOM 604 N N . VAL A 1 79 ? 15.498 0.779 4.107 1.00 95.25 79 VAL A N 1
ATOM 605 C CA . VAL A 1 79 ? 15.765 2.110 4.680 1.00 95.25 79 VAL A CA 1
ATOM 606 C C . VAL A 1 79 ? 16.156 2.007 6.160 1.00 95.25 79 VAL A C 1
ATOM 608 O O . VAL A 1 79 ? 17.055 2.729 6.595 1.00 95.25 79 VAL A O 1
ATOM 611 N N . ALA A 1 80 ? 15.539 1.096 6.917 1.00 95.88 80 ALA A N 1
ATOM 612 C CA . ALA A 1 80 ? 15.912 0.819 8.302 1.00 95.88 80 ALA A CA 1
ATOM 613 C C . ALA A 1 80 ? 17.351 0.288 8.429 1.00 95.88 80 ALA A C 1
ATOM 615 O O . ALA A 1 80 ? 18.122 0.794 9.245 1.00 95.88 80 ALA A O 1
ATOM 616 N N . GLU A 1 81 ? 17.754 -0.671 7.588 1.00 96.44 81 GLU A N 1
ATOM 617 C CA . GLU A 1 81 ? 19.139 -1.169 7.552 1.00 96.44 81 GLU A CA 1
ATOM 618 C C . GLU A 1 81 ? 20.148 -0.079 7.167 1.00 96.44 81 GLU A C 1
ATOM 620 O O . GLU A 1 81 ? 21.198 0.052 7.800 1.00 96.44 81 GLU A O 1
ATOM 625 N N . LEU A 1 82 ? 19.816 0.767 6.184 1.00 95.31 82 LEU A N 1
ATOM 626 C CA . LEU A 1 82 ? 20.657 1.910 5.813 1.00 95.31 82 LEU A CA 1
ATOM 627 C C . LEU A 1 82 ? 20.891 2.855 7.000 1.00 95.31 82 LEU A C 1
ATOM 629 O O . LEU A 1 82 ? 22.001 3.358 7.172 1.00 95.31 82 LEU A O 1
ATOM 633 N N . GLY A 1 83 ? 19.885 3.054 7.855 1.00 94.81 83 GLY A N 1
ATOM 634 C CA . GLY A 1 83 ? 20.006 3.862 9.071 1.00 94.81 83 GLY A CA 1
ATOM 635 C C . GLY A 1 83 ? 21.013 3.341 10.097 1.00 94.81 83 GLY A C 1
ATOM 636 O O . GLY A 1 83 ? 21.485 4.124 10.918 1.00 94.81 83 GLY A O 1
ATOM 637 N N . LYS A 1 84 ? 21.385 2.058 10.037 1.00 94.69 84 LYS A N 1
ATOM 638 C CA . LY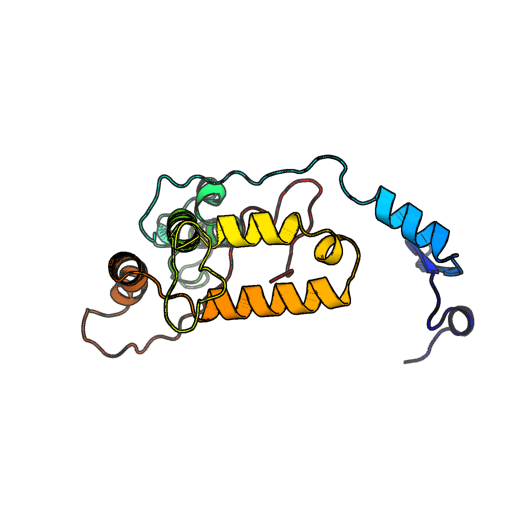S A 1 84 ? 22.363 1.441 10.950 1.00 94.69 84 LYS A CA 1
ATOM 639 C C . LYS A 1 84 ? 23.805 1.621 10.489 1.00 94.69 84 LYS A C 1
ATOM 641 O O . LYS A 1 84 ? 24.714 1.588 11.314 1.00 94.69 84 LYS A O 1
ATOM 646 N N . ILE A 1 85 ? 24.018 1.768 9.180 1.00 95.56 85 ILE A N 1
ATOM 647 C CA . ILE A 1 85 ? 25.359 1.806 8.575 1.00 95.56 85 ILE A CA 1
ATOM 648 C C . ILE A 1 85 ? 25.772 3.201 8.099 1.00 95.56 85 ILE A C 1
ATOM 650 O O . ILE A 1 85 ? 26.966 3.479 7.985 1.00 95.56 85 ILE A O 1
ATOM 654 N N . LEU A 1 86 ? 24.810 4.073 7.787 1.00 95.56 86 LEU A N 1
ATOM 655 C CA . LEU A 1 86 ? 25.090 5.429 7.325 1.00 95.56 86 LEU A CA 1
ATOM 656 C C . LEU A 1 86 ? 25.362 6.374 8.506 1.00 95.56 86 LEU A C 1
ATOM 658 O O . LEU A 1 86 ? 24.870 6.141 9.611 1.00 95.56 86 LEU A O 1
ATOM 662 N N . PRO A 1 87 ? 26.117 7.469 8.287 1.00 95.81 87 PRO A N 1
ATOM 663 C CA . PRO A 1 87 ? 26.303 8.494 9.307 1.00 95.81 87 PRO A CA 1
ATOM 664 C C . PRO A 1 87 ? 24.971 9.034 9.841 1.00 95.81 87 PRO A C 1
ATOM 666 O O . PRO A 1 87 ? 23.974 9.112 9.115 1.00 95.81 87 PRO A O 1
ATOM 669 N N . GLU A 1 88 ? 24.974 9.457 11.106 1.00 91.31 88 GLU A N 1
ATOM 670 C CA . GLU A 1 88 ? 23.796 10.039 11.745 1.00 91.31 88 GLU A CA 1
ATOM 671 C C . GLU A 1 88 ? 23.238 11.209 10.916 1.00 91.31 88 GLU A C 1
ATOM 673 O O . GLU A 1 88 ? 23.972 12.082 10.453 1.00 91.31 88 GLU A O 1
ATOM 678 N N . GLY A 1 89 ? 21.919 11.211 10.710 1.00 88.19 89 GLY A N 1
ATOM 679 C CA . GLY A 1 89 ? 21.216 12.246 9.949 1.00 88.19 89 GLY A CA 1
ATOM 680 C C . GLY A 1 89 ? 21.171 12.032 8.432 1.00 88.19 89 GLY A C 1
ATOM 681 O O . GLY A 1 89 ? 20.502 12.809 7.754 1.00 88.19 89 GLY A O 1
ATOM 682 N N . VAL A 1 90 ? 21.824 10.994 7.890 1.00 93.06 90 VAL A N 1
ATOM 683 C CA . VAL A 1 90 ? 21.736 10.661 6.454 1.00 93.06 90 VAL A CA 1
ATOM 684 C C . VAL A 1 90 ? 20.466 9.871 6.138 1.00 93.06 90 VAL A C 1
ATOM 686 O O . VAL A 1 90 ? 19.739 10.217 5.207 1.00 93.06 90 VAL A O 1
ATOM 689 N N . ALA A 1 91 ? 20.185 8.813 6.902 1.00 91.00 91 ALA A N 1
ATOM 690 C CA . ALA A 1 91 ? 18.942 8.065 6.757 1.00 91.00 91 ALA A CA 1
ATOM 691 C C . ALA A 1 91 ? 17.762 8.844 7.371 1.00 91.00 91 ALA A C 1
ATOM 693 O O . ALA A 1 91 ? 17.930 9.508 8.401 1.00 91.00 91 ALA A O 1
ATOM 694 N N . PRO A 1 92 ? 16.561 8.777 6.770 1.00 90.50 92 PRO A N 1
ATOM 695 C CA . PRO A 1 92 ? 15.395 9.453 7.316 1.00 90.50 92 PRO A CA 1
ATOM 696 C C . PRO A 1 92 ? 14.978 8.833 8.653 1.00 90.50 92 PRO A C 1
ATOM 698 O O . PRO A 1 92 ? 14.960 7.615 8.816 1.00 90.50 92 PRO A O 1
ATOM 701 N N . LYS A 1 93 ? 14.564 9.684 9.595 1.00 90.31 93 LYS A N 1
ATOM 702 C CA . LYS A 1 93 ? 13.781 9.250 10.758 1.00 90.31 93 LYS A CA 1
ATOM 703 C C . LYS A 1 93 ? 12.335 9.064 10.311 1.00 90.31 93 LYS A C 1
ATOM 705 O O . LYS A 1 93 ? 11.813 9.901 9.575 1.00 90.31 93 LYS A O 1
ATOM 710 N N . GLY A 1 94 ? 11.696 7.987 10.741 1.00 91.56 94 GLY A N 1
ATOM 711 C CA . GLY A 1 94 ? 10.352 7.661 10.290 1.00 91.56 94 GLY A CA 1
ATOM 712 C C . GLY A 1 94 ? 9.790 6.430 10.972 1.00 91.56 94 GLY A C 1
ATOM 713 O O . GLY A 1 94 ? 10.444 5.842 11.831 1.00 91.56 94 GLY A O 1
ATOM 714 N N . TYR A 1 95 ? 8.595 6.046 10.540 1.00 94.31 95 TYR A N 1
ATOM 715 C CA . TYR A 1 95 ? 7.905 4.832 10.954 1.00 94.31 95 TYR A CA 1
ATOM 716 C C . TYR A 1 95 ? 7.551 3.996 9.734 1.00 94.31 95 TYR A C 1
ATOM 718 O O . TYR A 1 95 ? 7.367 4.533 8.638 1.00 94.31 95 TYR A O 1
ATOM 726 N N . ALA A 1 96 ? 7.399 2.698 9.954 1.00 95.19 96 ALA A N 1
ATOM 727 C CA . ALA A 1 96 ? 6.714 1.820 9.030 1.00 95.19 96 ALA A CA 1
ATOM 728 C C . ALA A 1 96 ? 5.354 1.417 9.609 1.00 95.19 96 ALA A C 1
ATOM 730 O O . ALA A 1 96 ? 5.252 1.037 10.778 1.00 95.19 96 ALA A O 1
ATOM 731 N N . LEU A 1 97 ? 4.315 1.507 8.780 1.00 96.00 97 LEU A N 1
ATOM 732 C CA . LEU A 1 97 ? 2.999 0.955 9.089 1.00 96.00 97 LEU A CA 1
ATOM 733 C C . LEU A 1 97 ? 3.000 -0.526 8.681 1.00 96.00 97 LEU A C 1
ATOM 735 O O . LEU A 1 97 ? 3.339 -0.811 7.529 1.00 96.00 97 LEU A O 1
ATOM 739 N N . PRO A 1 98 ? 2.657 -1.470 9.574 1.00 96.62 98 PRO A N 1
ATOM 740 C CA . PRO A 1 98 ? 2.646 -2.881 9.215 1.00 96.62 98 PRO A CA 1
ATOM 741 C C . PRO A 1 98 ? 1.456 -3.223 8.311 1.00 96.62 98 PRO A C 1
ATOM 743 O O . PRO A 1 98 ? 0.390 -2.607 8.405 1.00 96.62 98 PRO A O 1
ATOM 746 N N . PHE A 1 99 ? 1.605 -4.263 7.488 1.00 96.94 99 PHE A N 1
ATOM 747 C CA . PHE A 1 99 ? 0.563 -4.774 6.593 1.00 96.94 99 PHE A CA 1
ATOM 748 C C . PHE A 1 99 ? -0.725 -5.143 7.321 1.00 96.94 99 PHE A C 1
ATOM 750 O O . PHE A 1 99 ? -1.795 -5.025 6.736 1.00 96.94 99 PHE A O 1
ATOM 757 N N . ALA A 1 100 ? -0.657 -5.499 8.606 1.00 97.31 100 ALA A N 1
ATOM 758 C CA . ALA A 1 100 ? -1.844 -5.757 9.414 1.00 97.31 100 ALA A CA 1
ATOM 759 C C . ALA A 1 100 ? -2.813 -4.563 9.466 1.00 97.31 100 ALA A C 1
ATOM 761 O O . ALA A 1 100 ? -4.018 -4.770 9.562 1.00 97.31 100 ALA A O 1
ATOM 762 N N . LEU A 1 101 ? -2.320 -3.318 9.393 1.00 96.81 101 LEU A N 1
ATOM 763 C CA . LEU A 1 101 ? -3.184 -2.130 9.365 1.00 96.81 101 LEU A CA 1
ATOM 764 C C . LEU A 1 101 ? -3.953 -2.025 8.044 1.00 96.81 101 LEU A C 1
ATOM 766 O O . LEU A 1 101 ? -5.145 -1.725 8.045 1.00 96.81 101 LEU A O 1
ATOM 770 N N . TYR A 1 102 ? -3.272 -2.308 6.932 1.00 96.06 102 TYR A N 1
ATOM 771 C CA . TYR A 1 102 ? -3.890 -2.381 5.610 1.00 96.06 102 TYR A CA 1
ATOM 772 C C . TYR A 1 102 ? -4.893 -3.537 5.538 1.00 96.06 102 TYR A C 1
ATOM 774 O O . TYR A 1 102 ? -6.023 -3.344 5.103 1.00 96.06 102 TYR A O 1
ATOM 782 N N . ASP A 1 103 ? -4.519 -4.714 6.037 1.00 96.75 103 ASP A N 1
ATOM 783 C CA . ASP A 1 103 ? -5.388 -5.887 6.055 1.00 96.75 103 ASP A CA 1
ATOM 784 C C . ASP A 1 103 ? -6.667 -5.647 6.866 1.00 96.75 103 ASP A C 1
ATOM 786 O O . ASP A 1 103 ? -7.768 -5.914 6.382 1.00 96.75 103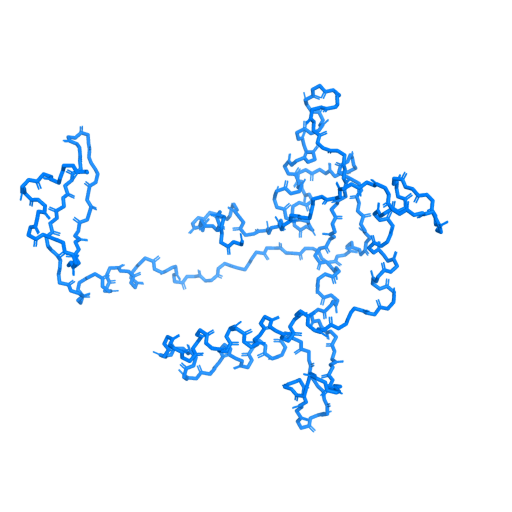 ASP A O 1
ATOM 790 N N . GLN A 1 104 ? -6.541 -5.052 8.057 1.00 97.12 104 GLN A N 1
ATOM 791 C CA . GLN A 1 104 ? -7.690 -4.636 8.861 1.00 97.12 104 GLN A CA 1
ATOM 792 C C . GLN A 1 104 ? -8.585 -3.675 8.078 1.00 97.12 104 GLN A C 1
ATOM 794 O O . GLN A 1 104 ? -9.793 -3.886 8.025 1.00 97.12 104 GLN A O 1
ATOM 799 N N . PHE A 1 105 ? -8.012 -2.655 7.435 1.00 97.44 105 PHE A N 1
ATOM 800 C CA . PHE A 1 105 ? -8.772 -1.695 6.637 1.00 97.44 105 PHE A CA 1
ATOM 801 C C . PHE A 1 105 ? -9.539 -2.351 5.477 1.00 97.44 105 PHE A C 1
ATOM 803 O O . PHE A 1 105 ? -10.715 -2.038 5.254 1.00 97.44 105 PHE A O 1
ATOM 810 N N . MET A 1 106 ? -8.891 -3.267 4.758 1.00 97.31 106 MET A N 1
ATOM 811 C CA . MET A 1 106 ? -9.456 -3.961 3.598 1.00 97.31 106 MET A CA 1
ATOM 812 C C . MET A 1 106 ? -10.532 -4.985 3.982 1.00 97.31 106 MET A C 1
ATOM 814 O O . MET A 1 106 ? -11.482 -5.182 3.222 1.00 97.31 106 MET A O 1
ATOM 818 N N . ASN A 1 107 ? -10.422 -5.599 5.165 1.00 97.31 107 ASN A N 1
ATOM 819 C CA . ASN A 1 107 ? -11.378 -6.583 5.685 1.00 97.31 107 ASN A CA 1
ATOM 820 C C . ASN A 1 107 ? -12.658 -5.978 6.279 1.00 97.31 107 ASN A C 1
ATOM 822 O O . ASN A 1 107 ? -13.632 -6.702 6.480 1.00 97.31 107 ASN A O 1
ATOM 826 N N . LEU A 1 108 ? -12.693 -4.676 6.565 1.00 96.19 108 LEU A N 1
ATOM 827 C CA . LEU A 1 108 ? -13.885 -4.033 7.120 1.00 96.19 108 LEU A CA 1
ATOM 828 C C . LEU A 1 108 ? -15.058 -4.102 6.135 1.00 96.19 108 LEU A C 1
ATOM 830 O O . LEU A 1 108 ? -14.996 -3.538 5.040 1.00 96.19 108 LEU A O 1
ATOM 834 N N . SER A 1 109 ? -16.142 -4.753 6.558 1.00 95.06 109 SER A N 1
ATOM 835 C CA . SER A 1 109 ? -17.413 -4.759 5.836 1.00 95.06 109 SER A CA 1
ATOM 836 C C . SER A 1 109 ? -18.092 -3.398 5.942 1.00 95.06 109 SER A C 1
ATOM 838 O O . SER A 1 109 ? -18.264 -2.866 7.042 1.00 95.06 109 SER A O 1
ATOM 840 N N . ARG A 1 110 ? -18.469 -2.827 4.797 1.00 93.75 110 ARG A N 1
ATOM 841 C CA . ARG A 1 110 ? -19.063 -1.490 4.697 1.00 93.75 110 ARG A CA 1
ATOM 842 C C . ARG A 1 110 ? -20.242 -1.516 3.730 1.00 93.75 110 ARG A C 1
ATOM 844 O O . ARG A 1 110 ? -20.253 -2.292 2.789 1.00 93.75 110 ARG A O 1
ATOM 851 N N . CYS A 1 111 ? -21.234 -0.679 3.993 1.00 92.56 111 CYS A N 1
ATOM 852 C CA . CYS A 1 111 ? -22.333 -0.335 3.091 1.00 92.56 111 CYS A CA 1
ATOM 853 C C . CYS A 1 111 ? -22.976 0.917 3.692 1.00 92.56 111 CYS A C 1
ATOM 855 O O . CYS A 1 111 ? -23.809 0.836 4.595 1.00 92.56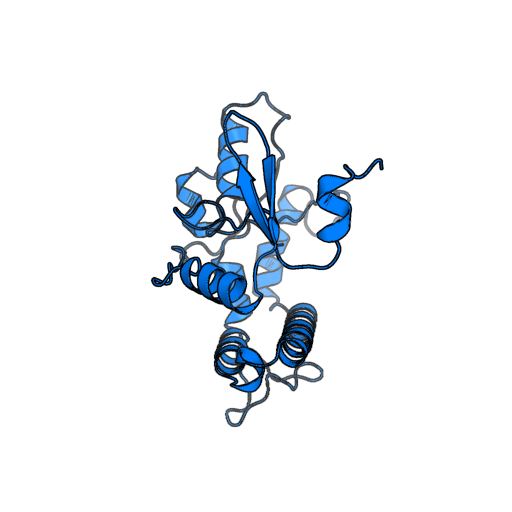 111 CYS A O 1
ATOM 857 N N . VAL A 1 112 ? -22.473 2.080 3.289 1.00 88.38 112 VAL A N 1
ATOM 858 C CA . VAL A 1 112 ? -22.863 3.395 3.818 1.00 88.38 112 VAL A CA 1
ATOM 859 C C . VAL A 1 112 ? -22.975 4.386 2.665 1.00 88.38 112 VAL A C 1
ATOM 861 O O . VAL A 1 112 ? -22.366 4.149 1.629 1.00 88.38 112 VAL A O 1
ATOM 864 N N . ASP A 1 113 ? -23.780 5.434 2.851 1.00 83.31 113 ASP A N 1
ATOM 865 C CA . ASP A 1 113 ? -23.988 6.613 1.993 1.00 83.31 113 ASP A CA 1
ATOM 866 C C . ASP A 1 113 ? -23.385 6.563 0.575 1.00 83.31 113 ASP A C 1
ATOM 868 O O . ASP A 1 113 ? -24.088 6.274 -0.393 1.00 83.31 113 ASP A O 1
ATOM 872 N N . ASP A 1 114 ? -22.098 6.875 0.449 1.00 82.56 114 ASP A N 1
ATOM 873 C CA . ASP A 1 114 ? -21.323 7.025 -0.786 1.00 82.56 114 ASP A CA 1
ATOM 874 C C . ASP A 1 114 ? -20.591 5.744 -1.232 1.00 82.56 114 ASP A C 1
ATOM 876 O O . ASP A 1 114 ? -20.134 5.651 -2.369 1.00 82.56 114 ASP A O 1
ATOM 880 N N . LEU A 1 115 ? -20.575 4.705 -0.397 1.00 91.50 115 LEU A N 1
ATOM 881 C CA . LEU A 1 115 ? -19.980 3.389 -0.653 1.00 91.50 115 LEU A CA 1
ATOM 882 C C . LEU A 1 115 ? -21.040 2.321 -0.959 1.00 91.50 115 LEU A C 1
ATOM 884 O O . LEU A 1 115 ? -20.889 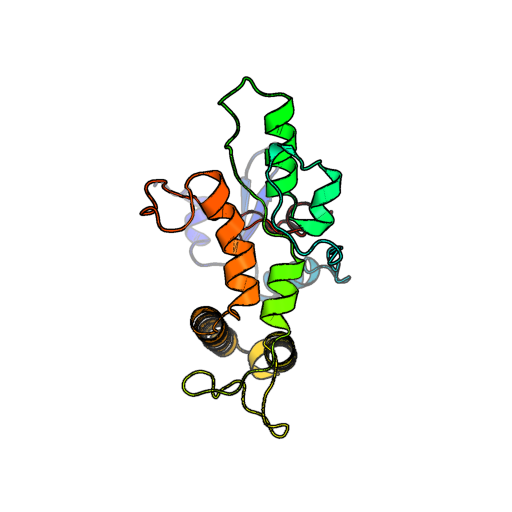1.151 -0.598 1.00 91.50 115 LEU A O 1
ATOM 888 N N . THR A 1 116 ? -22.124 2.695 -1.643 1.00 93.31 116 THR A N 1
ATOM 889 C CA . THR A 1 116 ? -23.221 1.763 -1.985 1.00 93.31 116 THR A CA 1
ATOM 890 C C . THR A 1 116 ? -22.790 0.585 -2.860 1.00 93.31 116 THR A C 1
ATOM 892 O O . THR A 1 116 ? -23.447 -0.451 -2.853 1.00 93.31 116 THR A O 1
ATOM 895 N N . LYS A 1 117 ? -21.655 0.692 -3.563 1.00 93.62 117 LYS A N 1
ATOM 896 C CA . LYS A 1 117 ? -21.026 -0.423 -4.295 1.00 93.62 117 LYS A CA 1
ATOM 897 C C . LYS A 1 117 ? -20.578 -1.569 -3.385 1.00 93.62 117 LYS A C 1
ATOM 899 O O . LYS A 1 117 ? -20.471 -2.709 -3.827 1.00 93.62 117 LYS A O 1
ATOM 904 N N . LEU A 1 118 ? -20.384 -1.290 -2.099 1.00 95.81 118 LEU A N 1
ATOM 905 C CA . LEU A 1 118 ? -20.110 -2.302 -1.085 1.00 95.81 118 LEU A CA 1
ATOM 906 C C . LEU A 1 118 ? -21.400 -2.851 -0.432 1.00 95.81 118 LEU A C 1
ATOM 908 O O . LEU A 1 118 ? -21.346 -3.636 0.510 1.00 95.81 118 LEU A O 1
ATOM 912 N N . CYS A 1 119 ? -22.584 -2.494 -0.930 1.00 95.12 119 CYS A N 1
ATOM 913 C CA . CYS A 1 119 ? -23.839 -3.112 -0.511 1.00 95.12 119 CYS A CA 1
ATOM 914 C C . CYS A 1 119 ? -24.147 -4.330 -1.390 1.00 95.12 119 CYS A C 1
ATOM 916 O O . CYS A 1 119 ? -24.287 -4.207 -2.604 1.00 95.12 119 CYS A O 1
ATOM 918 N N . ASN A 1 120 ? -24.302 -5.500 -0.774 1.00 91.62 120 ASN A N 1
ATOM 919 C CA . ASN A 1 120 ? -24.711 -6.735 -1.447 1.00 91.62 120 ASN A CA 1
ATOM 920 C C . ASN A 1 120 ? -25.936 -7.357 -0.751 1.00 91.62 120 ASN A C 1
ATOM 922 O O . ASN A 1 120 ? -26.512 -6.766 0.164 1.00 91.62 120 ASN A O 1
ATOM 926 N N . GLU A 1 121 ? -26.338 -8.565 -1.153 1.00 89.44 121 GLU A N 1
ATOM 927 C CA . GLU A 1 121 ? -27.491 -9.267 -0.563 1.00 89.44 121 GLU A CA 1
ATOM 928 C C . GLU A 1 121 ? -27.345 -9.538 0.946 1.00 89.44 121 GLU A C 1
ATOM 930 O O . GLU A 1 121 ? -28.344 -9.596 1.663 1.00 89.44 121 GLU A O 1
ATOM 935 N N . ALA A 1 122 ? -26.111 -9.657 1.449 1.00 89.88 122 ALA A N 1
ATOM 936 C CA . ALA A 1 122 ? -25.817 -9.801 2.876 1.00 89.88 122 ALA A CA 1
ATOM 937 C C . ALA A 1 122 ? -25.843 -8.459 3.639 1.00 89.88 122 ALA A C 1
ATOM 939 O O . ALA A 1 122 ? -25.674 -8.434 4.859 1.00 89.88 122 ALA A O 1
ATOM 940 N N . GLY A 1 123 ? -26.064 -7.346 2.936 1.00 93.12 123 GLY A N 1
ATOM 941 C CA . GLY A 1 123 ? -26.180 -5.994 3.476 1.00 93.12 123 GLY A CA 1
ATOM 942 C C . GLY A 1 123 ? -24.869 -5.211 3.523 1.00 93.12 123 GLY A C 1
ATOM 943 O O . GLY A 1 123 ? -24.919 -3.994 3.634 1.00 93.12 123 GLY A O 1
ATOM 944 N N . SER A 1 124 ? -23.709 -5.859 3.421 1.00 95.25 124 SER A N 1
ATOM 945 C CA . SER A 1 124 ? -22.400 -5.193 3.352 1.00 95.25 124 SER A CA 1
ATOM 946 C C . SER A 1 124 ? -21.324 -6.159 2.870 1.00 95.25 124 SER A C 1
ATOM 948 O O . SER A 1 124 ? -21.432 -7.364 3.113 1.00 95.25 124 SER A O 1
ATOM 950 N N . GLN A 1 125 ? -20.260 -5.634 2.268 1.00 96.25 125 GLN A N 1
ATOM 951 C CA . GLN A 1 125 ? -19.075 -6.408 1.905 1.00 96.25 125 GLN A CA 1
ATOM 952 C C . GLN A 1 125 ? -17.776 -5.673 2.226 1.00 96.25 125 GLN A C 1
ATOM 954 O O . GLN A 1 125 ? -17.760 -4.457 2.431 1.00 96.25 125 GLN A O 1
ATOM 959 N N . SER A 1 126 ? -16.683 -6.428 2.321 1.00 97.12 126 SER A N 1
ATOM 960 C CA . SER A 1 126 ? -15.336 -5.879 2.465 1.00 97.12 126 SER A CA 1
ATOM 961 C C . SER A 1 126 ? -14.740 -5.490 1.111 1.00 97.12 126 SER A C 1
ATOM 963 O O . SER A 1 126 ? -15.204 -5.930 0.057 1.00 97.12 126 SER A O 1
ATOM 965 N N . LEU A 1 127 ? -13.668 -4.695 1.129 1.00 97.31 127 LEU A N 1
ATOM 966 C CA . LEU A 1 127 ? -12.939 -4.353 -0.095 1.00 97.31 127 LEU A CA 1
ATOM 967 C C . LEU A 1 127 ? -12.294 -5.593 -0.721 1.00 97.31 127 LEU A C 1
ATOM 969 O O . LEU A 1 127 ? -12.253 -5.703 -1.940 1.00 97.31 127 LEU A O 1
ATOM 973 N N . TYR A 1 128 ? -11.837 -6.556 0.087 1.00 97.25 128 TYR A N 1
ATOM 974 C CA . TYR A 1 128 ? -11.325 -7.820 -0.448 1.00 97.25 128 TYR A CA 1
ATOM 975 C C . TYR A 1 128 ? -12.391 -8.625 -1.191 1.00 97.25 128 TYR A C 1
ATOM 977 O O . TYR A 1 128 ? -12.089 -9.184 -2.242 1.00 97.25 128 TYR A O 1
ATOM 985 N N . GLN A 1 129 ? -13.620 -8.681 -0.668 1.00 97.06 129 GLN A N 1
ATOM 986 C CA . GLN A 1 129 ? -14.729 -9.355 -1.349 1.00 97.06 129 GLN A CA 1
ATOM 987 C C . GLN A 1 129 ? -15.039 -8.666 -2.678 1.00 97.06 129 GLN A C 1
ATOM 989 O O . GLN A 1 129 ? -15.033 -9.326 -3.713 1.00 97.06 129 GLN A O 1
ATOM 994 N N . TYR A 1 130 ? -15.163 -7.338 -2.658 1.00 96.69 130 TYR A N 1
ATOM 995 C CA . TYR A 1 130 ? -15.398 -6.545 -3.862 1.00 96.69 130 TYR A CA 1
ATOM 996 C C . TYR A 1 130 ? -14.299 -6.743 -4.920 1.00 96.69 130 TYR A C 1
ATOM 998 O O . TYR A 1 130 ? -14.592 -6.973 -6.089 1.00 96.69 130 TYR A O 1
ATOM 1006 N N . VAL A 1 131 ? -13.022 -6.723 -4.519 1.00 96.88 131 VAL A N 1
ATOM 1007 C CA . VAL A 1 131 ? -11.891 -6.977 -5.429 1.00 96.88 131 VAL A CA 1
ATOM 1008 C C . VAL A 1 131 ? -11.926 -8.404 -5.978 1.00 96.88 131 VAL A C 1
ATOM 1010 O O . VAL A 1 131 ? -11.662 -8.606 -7.160 1.00 96.88 131 VAL A O 1
ATOM 1013 N N . ALA A 1 132 ? -12.253 -9.403 -5.156 1.00 95.81 132 ALA A N 1
ATOM 1014 C CA . ALA A 1 132 ? -12.348 -10.785 -5.615 1.00 95.81 132 ALA A CA 1
ATOM 1015 C C . ALA A 1 132 ? -13.471 -10.976 -6.650 1.00 95.81 132 ALA A C 1
ATOM 1017 O O . ALA A 1 132 ? -13.259 -11.676 -7.639 1.00 95.81 132 ALA A O 1
ATOM 1018 N N . GLU A 1 133 ? -14.626 -10.340 -6.446 1.00 95.12 133 GLU A N 1
ATOM 1019 C CA . GLU A 1 133 ? -15.744 -10.331 -7.400 1.00 95.12 133 GLU A CA 1
ATOM 1020 C C . GLU A 1 133 ? -15.353 -9.621 -8.703 1.00 95.12 133 GLU A C 1
ATOM 1022 O O . GLU A 1 133 ? -15.534 -10.180 -9.785 1.00 95.12 133 GLU A O 1
ATOM 1027 N N . LEU A 1 134 ? -14.726 -8.445 -8.598 1.00 95.31 134 LEU A N 1
ATOM 1028 C CA . LEU A 1 134 ? -14.234 -7.670 -9.738 1.00 95.31 134 LEU A CA 1
ATOM 1029 C C . LEU A 1 134 ? -13.272 -8.486 -10.617 1.00 95.31 134 LEU A C 1
ATOM 1031 O O . LEU A 1 134 ? -13.439 -8.562 -11.832 1.00 95.31 134 LEU A O 1
ATOM 1035 N N . LEU A 1 135 ? -12.288 -9.154 -10.007 1.00 93.56 135 LEU A N 1
ATOM 1036 C CA . LEU A 1 135 ? -11.299 -9.964 -10.728 1.00 93.56 135 LEU A CA 1
ATOM 1037 C C . LEU A 1 135 ? -11.910 -11.196 -11.420 1.00 93.56 135 LEU A C 1
ATOM 1039 O O . LEU A 1 135 ? -11.315 -11.722 -12.364 1.00 93.56 135 LEU A O 1
ATOM 1043 N N . GLN A 1 136 ? -13.076 -11.669 -10.973 1.00 95.62 136 GLN A N 1
ATOM 1044 C CA . GLN A 1 136 ? -13.807 -12.778 -11.596 1.00 95.62 136 GLN A CA 1
ATOM 1045 C C . GLN A 1 136 ? -14.717 -12.333 -12.752 1.00 95.62 136 GLN A C 1
ATOM 1047 O O . GLN A 1 136 ? -15.204 -13.190 -13.490 1.00 95.62 136 GLN A O 1
ATOM 1052 N N . GLY A 1 137 ? -14.933 -11.026 -12.935 1.00 95.69 137 GLY A N 1
ATOM 1053 C CA . GLY A 1 137 ? -15.769 -10.482 -14.002 1.00 95.69 137 GLY A CA 1
ATOM 1054 C C . GLY A 1 137 ? -15.211 -10.777 -15.397 1.00 95.69 137 GLY A C 1
ATOM 1055 O O . GLY A 1 137 ? -14.064 -10.453 -15.705 1.00 95.69 137 GLY A O 1
ATOM 1056 N N . GLU A 1 138 ? -16.030 -11.366 -16.272 1.00 95.50 138 GLU A N 1
ATOM 1057 C CA . GLU A 1 138 ? -15.618 -11.693 -17.645 1.00 95.50 138 GLU A CA 1
ATOM 1058 C C . GLU A 1 138 ? -15.264 -10.430 -18.446 1.00 95.50 138 GLU A C 1
ATOM 1060 O O . GLU A 1 138 ? -14.225 -10.386 -19.108 1.00 95.50 138 GLU A O 1
ATOM 1065 N N . GLU A 1 139 ? -16.074 -9.373 -18.320 1.00 94.19 139 GLU A N 1
ATOM 1066 C CA . GLU A 1 139 ? -15.814 -8.086 -18.973 1.00 94.19 139 GLU A CA 1
ATOM 1067 C C . GLU A 1 139 ? -14.527 -7.435 -18.447 1.00 94.19 139 GLU A C 1
ATOM 1069 O O . GLU A 1 139 ? -13.711 -6.983 -19.248 1.00 94.19 139 GLU A O 1
ATOM 1074 N N . PHE A 1 140 ? -14.261 -7.490 -17.135 1.00 95.19 140 PHE A N 1
ATOM 1075 C CA . PHE A 1 140 ? -12.996 -7.022 -16.553 1.00 95.19 140 PHE A CA 1
ATOM 1076 C C . PHE A 1 140 ? -11.787 -7.747 -17.166 1.00 95.19 140 PHE A C 1
ATOM 1078 O O . PHE A 1 140 ? -10.764 -7.131 -17.488 1.00 95.19 140 PHE A O 1
ATOM 1085 N N . GLN A 1 141 ? -11.888 -9.066 -17.355 1.00 89.62 141 GLN A N 1
ATOM 1086 C CA . GLN A 1 141 ? -10.802 -9.892 -17.893 1.00 89.62 141 GLN A CA 1
ATOM 1087 C C . GLN A 1 141 ? -10.579 -9.706 -19.398 1.00 89.62 141 GLN A C 1
ATOM 1089 O O . GLN A 1 141 ? -9.433 -9.815 -19.848 1.00 89.62 141 GLN A O 1
ATOM 1094 N N . GLN A 1 142 ? -11.626 -9.413 -20.170 1.00 89.12 142 GLN A N 1
ATOM 1095 C CA . GLN A 1 142 ? -11.565 -9.381 -21.636 1.00 89.12 142 GLN A CA 1
ATOM 1096 C C . GLN A 1 142 ? -11.508 -7.964 -22.222 1.00 89.12 142 GLN A C 1
ATOM 1098 O O . GLN A 1 142 ? -10.879 -7.765 -23.261 1.00 89.12 142 GLN A O 1
ATOM 1103 N N . ASP A 1 143 ? -12.101 -6.971 -21.559 1.00 92.00 143 ASP A N 1
ATOM 1104 C CA . ASP A 1 143 ? -12.205 -5.603 -22.063 1.00 92.00 143 ASP A CA 1
ATOM 1105 C C . ASP A 1 143 ? -11.308 -4.647 -21.264 1.00 92.00 143 ASP A C 1
ATOM 1107 O O . ASP A 1 143 ? -11.441 -4.444 -20.056 1.00 92.00 143 ASP A O 1
ATOM 1111 N N . LYS A 1 144 ? -10.346 -4.038 -21.963 1.00 92.25 144 LYS A N 1
ATOM 1112 C CA . LYS A 1 144 ? -9.416 -3.069 -21.377 1.00 92.25 144 LYS A CA 1
ATOM 1113 C C . LYS A 1 144 ? -10.127 -1.805 -20.880 1.00 92.25 144 LYS A C 1
ATOM 1115 O O . LYS A 1 144 ? -9.748 -1.291 -19.832 1.00 92.25 144 LYS A O 1
ATOM 1120 N N . GLN A 1 145 ? -11.105 -1.288 -21.622 1.00 94.69 145 GLN A N 1
ATOM 1121 C CA . GLN A 1 145 ? -11.813 -0.057 -21.260 1.00 94.69 145 GLN A CA 1
ATOM 1122 C C . GLN A 1 145 ? -12.678 -0.283 -20.021 1.00 94.69 145 GLN A C 1
ATOM 1124 O O . GLN A 1 145 ? -12.655 0.544 -19.111 1.00 94.69 145 GLN A O 1
ATOM 1129 N N . VAL A 1 146 ? -13.373 -1.424 -19.952 1.00 95.44 146 VAL A N 1
ATOM 1130 C CA . VAL A 1 146 ? -14.124 -1.821 -18.750 1.00 95.44 146 VAL A CA 1
ATOM 1131 C C . VAL A 1 146 ? -13.183 -1.918 -17.553 1.00 95.44 146 VAL A C 1
ATOM 1133 O O . VAL A 1 146 ? -13.408 -1.264 -16.539 1.00 95.44 146 VAL A O 1
ATOM 1136 N N . ARG A 1 147 ? -12.057 -2.622 -17.702 1.00 96.44 147 ARG A N 1
ATOM 1137 C CA . ARG A 1 147 ? -11.050 -2.756 -16.641 1.00 96.44 147 ARG A CA 1
ATOM 1138 C C . ARG A 1 147 ? -10.513 -1.416 -16.146 1.00 96.44 147 ARG A C 1
ATOM 1140 O O . ARG A 1 147 ? -10.341 -1.235 -14.946 1.00 96.44 147 ARG A O 1
ATOM 1147 N N . GLU A 1 148 ? -10.221 -0.479 -17.045 1.00 96.25 148 GLU A N 1
ATOM 1148 C CA . GLU A 1 148 ? -9.754 0.862 -16.672 1.00 96.25 148 GLU A CA 1
ATOM 1149 C C . GLU A 1 148 ? -10.805 1.621 -15.852 1.00 96.25 148 GLU A C 1
ATOM 1151 O O . GLU A 1 148 ? -10.455 2.224 -14.834 1.00 96.25 148 GLU A O 1
ATOM 1156 N N . LEU A 1 149 ? -12.077 1.552 -16.257 1.00 97.31 149 LEU A N 1
ATOM 1157 C CA . LEU A 1 149 ? -13.192 2.190 -15.555 1.00 97.31 149 LEU A CA 1
ATOM 1158 C C . LEU A 1 149 ? -13.436 1.565 -14.179 1.00 97.31 149 LEU A C 1
ATOM 1160 O O . LEU A 1 149 ? -13.533 2.288 -13.190 1.00 97.31 149 LEU A O 1
ATOM 1164 N N . GLU A 1 150 ? -13.480 0.239 -14.086 1.00 96.69 150 GLU A N 1
ATOM 1165 C CA . GLU A 1 150 ? -13.738 -0.442 -12.815 1.00 96.69 150 GLU A CA 1
ATOM 1166 C C . GLU A 1 150 ? -12.556 -0.323 -11.840 1.00 96.69 150 GLU A C 1
ATOM 1168 O O . GLU A 1 150 ? -12.757 -0.185 -10.634 1.00 96.69 150 GLU A O 1
ATOM 1173 N N . LEU A 1 151 ? -11.310 -0.287 -12.335 1.00 97.12 151 LEU A N 1
ATOM 1174 C CA . LEU A 1 151 ? -10.145 0.034 -11.501 1.00 97.12 151 LEU A CA 1
ATOM 1175 C C . LEU A 1 151 ? -10.148 1.495 -11.035 1.00 97.12 151 LEU A C 1
ATOM 1177 O O . LEU A 1 151 ? -9.597 1.787 -9.975 1.00 97.12 151 LEU A O 1
ATOM 1181 N N . ALA A 1 152 ? -10.688 2.430 -11.820 1.00 97.31 152 ALA A N 1
ATOM 1182 C CA . ALA A 1 152 ? -10.877 3.808 -11.369 1.00 97.31 152 ALA A CA 1
ATOM 1183 C C . ALA A 1 152 ? -11.938 3.872 -10.261 1.00 97.31 152 ALA A C 1
ATOM 1185 O O . ALA A 1 152 ? -11.669 4.436 -9.207 1.00 97.31 152 ALA A O 1
ATOM 1186 N N . GLU A 1 153 ? -13.070 3.189 -10.439 1.00 95.81 153 GLU A N 1
ATOM 1187 C CA . GLU A 1 153 ? -14.111 3.090 -9.410 1.00 95.81 153 GLU A CA 1
ATOM 1188 C C . GLU A 1 153 ? -13.588 2.437 -8.121 1.00 95.81 153 GLU A C 1
ATOM 1190 O O . GLU A 1 153 ? -13.841 2.939 -7.030 1.00 95.81 153 GLU A O 1
ATOM 1195 N N . LEU A 1 154 ? -12.797 1.364 -8.219 1.00 96.88 154 LEU A N 1
ATOM 1196 C CA . LEU A 1 154 ? -12.162 0.750 -7.050 1.00 96.88 154 LEU A CA 1
ATOM 1197 C C . LEU A 1 154 ? -11.283 1.748 -6.278 1.00 96.88 154 LEU A C 1
ATOM 1199 O O . LEU A 1 154 ? -11.303 1.746 -5.047 1.00 96.88 154 LEU A O 1
ATOM 1203 N N . ARG A 1 155 ? -10.511 2.592 -6.977 1.00 97.12 155 ARG A N 1
ATOM 1204 C CA . ARG A 1 155 ? -9.685 3.627 -6.332 1.00 97.12 155 ARG A CA 1
ATOM 1205 C C . ARG A 1 155 ? -10.557 4.648 -5.616 1.00 97.12 155 ARG A C 1
ATOM 1207 O O . ARG A 1 155 ? -10.307 4.900 -4.442 1.00 97.12 155 ARG A O 1
ATOM 1214 N N . ASP A 1 156 ? -11.609 5.138 -6.267 1.00 96.00 156 ASP A N 1
ATOM 1215 C CA . ASP A 1 156 ? -12.549 6.086 -5.662 1.00 96.00 156 ASP A CA 1
ATOM 1216 C C . ASP A 1 156 ? -13.212 5.494 -4.404 1.00 96.00 156 ASP A C 1
ATOM 1218 O O . ASP A 1 156 ? -13.326 6.170 -3.382 1.00 96.00 156 ASP A O 1
ATOM 1222 N N . ILE A 1 157 ? -13.600 4.215 -4.427 1.00 96.00 157 ILE A N 1
ATOM 1223 C CA . ILE A 1 157 ? -14.162 3.527 -3.252 1.00 96.00 157 ILE A CA 1
ATOM 1224 C C . ILE A 1 157 ? -13.132 3.466 -2.113 1.00 96.00 157 ILE A C 1
ATOM 1226 O O . ILE A 1 157 ? -13.481 3.727 -0.964 1.00 96.00 157 ILE A O 1
ATOM 1230 N N . ILE A 1 158 ? -11.873 3.122 -2.404 1.00 96.00 158 ILE A N 1
ATOM 1231 C CA . ILE A 1 158 ? -10.806 3.047 -1.390 1.00 96.00 158 ILE A CA 1
ATOM 1232 C C . ILE A 1 158 ? -10.503 4.433 -0.804 1.00 96.00 158 ILE A C 1
ATOM 1234 O O . ILE A 1 158 ? -10.314 4.544 0.405 1.00 96.00 158 ILE A O 1
ATOM 1238 N N . GLU A 1 159 ? -10.470 5.478 -1.633 1.00 94.88 159 GLU A N 1
ATOM 1239 C CA . GLU A 1 159 ? -10.191 6.857 -1.209 1.00 94.88 159 GLU A CA 1
ATOM 1240 C C . GLU A 1 159 ? -11.287 7.434 -0.305 1.00 94.88 159 GLU A C 1
ATOM 1242 O O . GLU A 1 159 ? -10.975 8.176 0.626 1.00 94.88 159 GLU A O 1
ATOM 1247 N N . ASN A 1 160 ? -12.549 7.064 -0.543 1.00 94.38 160 ASN A N 1
ATOM 1248 C CA . ASN A 1 160 ? -13.689 7.499 0.271 1.00 94.38 160 ASN A CA 1
ATOM 1249 C C . ASN A 1 160 ? -14.006 6.541 1.436 1.00 94.38 160 ASN A C 1
ATOM 1251 O O . ASN A 1 160 ? -14.877 6.821 2.257 1.00 94.38 160 ASN A O 1
ATOM 1255 N N . ALA A 1 161 ? -13.318 5.401 1.542 1.00 94.19 161 ALA A N 1
ATOM 1256 C CA . ALA A 1 161 ? -13.540 4.458 2.629 1.00 94.19 161 ALA A CA 1
ATOM 1257 C C . ALA A 1 161 ? -12.890 4.934 3.933 1.00 94.19 161 ALA A C 1
ATOM 1259 O O . ALA A 1 161 ? -11.670 4.928 4.087 1.00 94.19 161 ALA A O 1
ATOM 1260 N N . ASP A 1 162 ? -13.723 5.250 4.924 1.00 92.38 162 ASP A N 1
ATOM 1261 C CA . ASP A 1 162 ? -13.239 5.656 6.239 1.00 92.38 162 ASP A CA 1
ATOM 1262 C C . ASP A 1 162 ? -12.494 4.528 6.976 1.00 92.38 162 ASP A C 1
ATOM 1264 O O . ASP A 1 162 ? -12.865 3.339 6.967 1.00 92.38 162 ASP A O 1
ATOM 1268 N N . ALA A 1 163 ? -11.432 4.935 7.672 1.00 92.19 163 ALA A N 1
ATOM 1269 C CA . ALA A 1 163 ? -10.731 4.123 8.654 1.00 92.19 163 ALA A CA 1
ATOM 1270 C C . ALA A 1 163 ? -11.406 4.269 10.033 1.00 92.19 163 ALA A C 1
ATOM 1272 O O . ALA A 1 163 ? -11.687 5.390 10.459 1.00 92.19 163 ALA A O 1
ATOM 1273 N N . PRO A 1 164 ? -11.637 3.178 10.787 1.00 93.44 164 PRO A N 1
ATOM 1274 C CA . PRO A 1 164 ? -12.157 3.275 12.147 1.00 93.44 164 PRO A CA 1
ATOM 1275 C C . PRO A 1 164 ? -11.218 4.076 13.048 1.00 93.44 164 PRO A C 1
ATOM 1277 O O . PRO A 1 164 ? -9.998 3.990 12.900 1.00 93.44 164 PRO A O 1
ATOM 1280 N N . GLN A 1 165 ? -11.770 4.758 14.056 1.00 94.94 165 GLN A N 1
ATOM 1281 C CA . GLN A 1 165 ? -10.977 5.578 14.980 1.00 94.94 165 GLN A CA 1
ATOM 1282 C C . GLN A 1 165 ? -9.803 4.808 15.603 1.00 94.94 165 GLN A C 1
ATOM 1284 O O . GLN A 1 165 ? -8.707 5.337 15.682 1.00 94.94 165 GLN A O 1
ATOM 1289 N N . ALA A 1 166 ? -9.983 3.528 15.943 1.00 94.12 166 ALA A N 1
ATOM 1290 C CA . ALA A 1 166 ? -8.906 2.699 16.488 1.00 94.12 166 ALA A CA 1
ATOM 1291 C C . ALA A 1 166 ? -7.710 2.523 15.527 1.00 94.12 166 ALA A C 1
ATOM 1293 O O . ALA A 1 166 ? -6.571 2.391 15.972 1.00 94.12 166 ALA A O 1
ATOM 1294 N N . LEU A 1 167 ? -7.953 2.513 14.212 1.00 94.94 167 LEU A N 1
ATOM 1295 C CA . LEU A 1 167 ? -6.900 2.452 13.199 1.00 94.94 167 LEU A CA 1
ATOM 1296 C C . LEU A 1 167 ? -6.225 3.817 13.026 1.00 94.94 167 LEU A C 1
ATOM 1298 O O . LEU A 1 167 ? -5.001 3.891 12.926 1.00 94.94 167 LEU A O 1
ATOM 1302 N N . ILE A 1 168 ? -7.020 4.890 13.056 1.00 93.69 168 ILE A N 1
ATOM 1303 C CA . ILE A 1 168 ? -6.527 6.271 13.045 1.00 93.69 168 ILE A CA 1
ATOM 1304 C C . ILE A 1 168 ? -5.616 6.514 14.252 1.00 93.69 168 ILE A C 1
ATOM 1306 O O . ILE A 1 168 ? -4.512 7.014 14.077 1.00 93.69 168 ILE A O 1
ATOM 1310 N N . ASP A 1 169 ? -6.019 6.085 15.448 1.00 92.19 169 ASP A N 1
ATOM 1311 C CA . ASP A 1 169 ? -5.247 6.247 16.684 1.00 92.19 169 ASP A CA 1
ATOM 1312 C C . ASP A 1 169 ? -3.886 5.538 16.607 1.00 92.19 169 ASP A C 1
ATOM 1314 O O . ASP A 1 169 ? -2.875 6.075 17.061 1.00 92.19 169 ASP A O 1
ATOM 1318 N N . LYS A 1 170 ? -3.830 4.357 15.975 1.00 92.50 170 LYS A N 1
ATOM 1319 C CA . LYS A 1 170 ? -2.565 3.659 15.704 1.00 92.50 170 LYS A CA 1
ATOM 1320 C C . LYS A 1 170 ? -1.685 4.471 14.761 1.00 92.50 170 LYS A C 1
ATOM 1322 O O . LYS A 1 170 ? -0.516 4.676 15.061 1.00 92.50 170 LYS A O 1
ATOM 1327 N N . ILE A 1 171 ? -2.221 4.969 13.647 1.00 90.56 171 ILE A N 1
ATOM 1328 C CA . ILE A 1 171 ? -1.459 5.791 12.689 1.00 90.56 171 ILE A CA 1
ATOM 1329 C C . ILE A 1 171 ? -0.994 7.099 13.344 1.00 90.56 171 ILE A C 1
ATOM 1331 O O . ILE A 1 171 ? 0.130 7.540 13.116 1.00 90.56 171 ILE A O 1
ATOM 1335 N N . GLU A 1 172 ? -1.808 7.684 14.215 1.00 88.94 172 GLU A N 1
ATOM 1336 C CA . GLU A 1 172 ? -1.507 8.915 14.941 1.00 88.94 172 GLU A CA 1
ATOM 1337 C C . GLU A 1 172 ? -0.279 8.771 15.857 1.00 88.94 172 GLU A C 1
ATOM 1339 O O . GLU A 1 172 ? 0.440 9.748 16.072 1.00 88.94 172 GLU A O 1
ATOM 1344 N N . THR A 1 173 ? 0.056 7.555 16.315 1.00 84.88 173 THR A N 1
ATOM 1345 C CA . THR A 1 173 ? 1.318 7.300 17.045 1.00 84.88 173 THR A CA 1
ATOM 1346 C C . THR A 1 173 ? 2.553 7.740 16.255 1.00 84.88 173 THR A C 1
ATOM 1348 O O . THR A 1 173 ? 3.522 8.216 16.850 1.00 84.88 173 THR A O 1
ATOM 1351 N N . VAL A 1 174 ? 2.494 7.673 14.919 1.00 87.38 174 VAL A N 1
ATOM 1352 C CA . VAL A 1 174 ? 3.538 8.180 14.024 1.00 87.38 174 VAL A CA 1
ATOM 1353 C C . VAL A 1 174 ? 3.686 9.684 14.220 1.00 87.38 174 VAL A C 1
ATOM 1355 O O . VAL A 1 174 ? 4.792 10.152 14.457 1.00 87.38 174 VAL A O 1
ATOM 1358 N N . ARG A 1 175 ? 2.593 10.457 14.207 1.00 82.62 175 ARG A N 1
ATOM 1359 C CA . ARG A 1 175 ? 2.637 11.906 14.463 1.00 82.62 175 ARG A CA 1
ATOM 1360 C C . ARG A 1 175 ? 3.192 12.216 15.855 1.00 82.62 175 ARG A C 1
ATOM 1362 O O . ARG A 1 175 ? 4.062 13.081 15.986 1.00 82.62 175 ARG A O 1
ATOM 1369 N N . LEU A 1 176 ? 2.717 11.477 16.861 1.00 80.88 176 LEU A N 1
ATOM 1370 C CA . LEU A 1 176 ? 3.064 11.673 18.271 1.00 80.88 176 LEU A CA 1
ATOM 1371 C C . LEU A 1 176 ? 4.557 11.511 18.573 1.00 80.88 176 LEU A C 1
ATOM 1373 O O . LEU A 1 176 ? 5.044 12.058 19.562 1.00 80.88 176 LEU A O 1
ATOM 1377 N N . PHE A 1 177 ? 5.295 10.812 17.710 1.00 80.94 177 PHE A N 1
ATOM 1378 C CA . PHE A 1 177 ? 6.749 10.722 17.794 1.00 80.94 177 PHE A CA 1
ATOM 1379 C C . PHE A 1 177 ? 7.455 12.069 17.594 1.00 80.94 177 PHE A C 1
ATOM 1381 O O . PHE A 1 177 ? 8.441 12.352 18.276 1.00 80.94 177 PHE A O 1
ATOM 1388 N N . TRP A 1 178 ? 6.986 12.899 16.657 1.00 79.56 178 TRP A N 1
ATOM 1389 C CA . TRP A 1 178 ? 7.583 14.217 16.429 1.00 79.56 178 TRP A CA 1
ATOM 1390 C C . TRP A 1 178 ? 7.006 15.267 17.369 1.00 79.56 178 TRP A C 1
ATOM 1392 O O . TRP A 1 178 ? 7.742 16.152 17.806 1.00 79.56 178 TRP A O 1
ATOM 1402 N N . GLU A 1 179 ? 5.704 15.199 17.654 1.00 81.38 179 GLU A N 1
ATOM 1403 C CA . GLU A 1 179 ? 4.991 16.270 18.347 1.00 81.38 179 GLU A CA 1
ATOM 1404 C C . GLU A 1 179 ? 3.884 15.737 19.264 1.00 81.38 179 GLU A C 1
ATOM 1406 O O . GLU A 1 179 ? 3.114 14.879 18.842 1.00 81.38 179 GLU A O 1
ATOM 1411 N N . PRO A 1 180 ? 3.733 16.266 20.493 1.00 75.88 180 PRO A N 1
ATOM 1412 C CA . PRO A 1 180 ? 2.706 15.813 21.428 1.00 75.88 180 PRO A CA 1
ATOM 1413 C C . PRO A 1 180 ? 1.261 15.893 20.898 1.00 75.88 180 PRO A C 1
ATOM 1415 O O . PRO A 1 180 ? 0.931 16.585 19.930 1.00 75.88 180 PRO A O 1
ATOM 1418 N N . ALA A 1 181 ? 0.358 15.185 21.579 1.00 76.00 181 ALA A N 1
ATOM 1419 C CA . ALA A 1 181 ? -1.074 15.241 21.301 1.00 76.00 181 ALA A CA 1
ATOM 1420 C C . ALA A 1 181 ? -1.618 16.668 21.486 1.00 76.00 181 ALA A C 1
ATOM 1422 O O . ALA A 1 181 ? -1.337 17.309 22.496 1.00 76.00 181 ALA A O 1
ATOM 1423 N N . GLY A 1 182 ? -2.411 17.146 20.523 1.00 74.12 182 GLY A N 1
ATOM 1424 C CA . GLY A 1 182 ? -3.034 18.474 20.567 1.00 74.12 182 GLY A CA 1
ATOM 1425 C C . GLY A 1 182 ? -2.161 19.633 20.072 1.00 74.12 182 GLY A C 1
ATOM 1426 O O . GLY A 1 182 ? -2.692 20.723 19.872 1.00 74.12 182 GLY A O 1
ATOM 1427 N N . GLU A 1 183 ? -0.868 19.411 19.820 1.00 78.06 183 GLU A N 1
ATOM 1428 C CA . GLU A 1 183 ? -0.007 20.411 19.180 1.00 78.06 183 GLU A CA 1
ATOM 1429 C C . GLU A 1 183 ? -0.207 20.415 17.649 1.00 78.06 183 GLU A C 1
ATOM 1431 O O . GLU A 1 183 ? -0.368 19.342 17.052 1.00 78.06 183 GLU A O 1
ATOM 1436 N N . PRO A 1 184 ? -0.217 21.591 16.985 1.00 76.50 184 PRO A N 1
ATOM 1437 C CA . PRO A 1 184 ? -0.351 21.670 15.533 1.00 76.50 184 PRO A CA 1
ATOM 1438 C C . PRO A 1 184 ? 0.803 20.971 14.818 1.00 76.50 184 PRO A C 1
ATOM 1440 O O . PRO A 1 184 ? 1.958 21.309 15.065 1.00 76.50 184 PRO A O 1
ATOM 1443 N N . PHE A 1 185 ? 0.480 20.085 13.867 1.00 78.81 185 PHE A N 1
ATOM 1444 C CA . PHE A 1 185 ? 1.503 19.338 13.146 1.00 78.81 185 PHE A CA 1
ATOM 1445 C C . PHE A 1 185 ? 2.414 20.240 12.303 1.00 78.81 185 PHE A C 1
ATOM 1447 O O . PHE A 1 185 ? 1.961 20.796 11.299 1.00 78.81 185 PHE A O 1
ATOM 1454 N N . SER A 1 186 ? 3.687 20.396 12.683 1.00 81.44 186 SER A N 1
ATOM 1455 C CA . SER A 1 186 ? 4.623 21.306 11.993 1.00 81.44 186 SER A CA 1
ATOM 1456 C C . SER A 1 186 ? 5.585 20.601 11.028 1.00 81.44 186 SER A C 1
ATOM 1458 O O . SER A 1 186 ? 6.192 21.245 10.164 1.00 81.44 186 SER A O 1
ATOM 1460 N N . GLN A 1 187 ? 5.705 19.273 11.126 1.00 81.50 187 GLN A N 1
ATOM 1461 C CA . GLN A 1 187 ? 6.568 18.482 10.249 1.00 81.50 187 GLN A CA 1
ATOM 1462 C C . GLN A 1 187 ? 5.906 18.176 8.901 1.00 81.50 187 GLN A C 1
ATOM 1464 O O . GLN A 1 187 ? 4.696 18.010 8.778 1.00 81.50 187 GLN A O 1
ATOM 1469 N N . LYS A 1 188 ? 6.729 18.037 7.857 1.00 85.31 188 LYS A N 1
ATOM 1470 C CA . LYS A 1 188 ? 6.284 17.516 6.558 1.00 85.31 188 LYS A CA 1
ATOM 1471 C C . LYS A 1 188 ? 6.636 16.039 6.465 1.00 85.31 188 LYS A C 1
ATOM 1473 O O . LYS A 1 188 ? 7.806 15.699 6.292 1.00 85.31 188 LYS A O 1
ATOM 1478 N N . LEU A 1 189 ? 5.631 15.173 6.538 1.00 85.31 189 LEU A N 1
ATOM 1479 C CA . LEU A 1 189 ? 5.819 13.741 6.321 1.00 85.31 189 LEU A CA 1
ATOM 1480 C C . LEU A 1 189 ? 5.837 13.417 4.830 1.00 85.31 189 LEU A C 1
ATOM 1482 O O . LEU A 1 189 ? 5.115 14.006 4.027 1.00 85.31 189 LEU A O 1
ATOM 1486 N N . ARG A 1 190 ? 6.676 12.448 4.465 1.00 90.00 190 ARG A N 1
ATOM 1487 C CA . ARG A 1 190 ? 6.632 11.800 3.155 1.00 90.00 190 ARG A CA 1
ATOM 1488 C C . ARG A 1 190 ? 6.062 10.409 3.355 1.00 90.00 190 ARG A C 1
ATOM 1490 O O . ARG A 1 190 ? 6.733 9.560 3.932 1.00 90.00 190 ARG A O 1
ATOM 1497 N N . VAL A 1 191 ? 4.854 10.188 2.858 1.00 91.19 191 VAL A N 1
ATOM 1498 C CA . VAL A 1 191 ? 4.247 8.858 2.824 1.00 91.19 191 VAL A CA 1
ATOM 1499 C C . VAL A 1 191 ? 4.769 8.133 1.587 1.00 91.19 191 VAL A C 1
ATOM 1501 O O . VAL A 1 191 ? 4.839 8.714 0.501 1.00 91.19 191 VAL A O 1
ATOM 1504 N N . ARG A 1 192 ? 5.222 6.892 1.761 1.00 91.75 192 ARG A N 1
ATOM 1505 C CA . ARG A 1 192 ? 5.772 6.052 0.693 1.00 91.75 192 ARG A CA 1
ATOM 1506 C C . ARG A 1 192 ? 5.163 4.668 0.807 1.00 91.75 192 ARG A C 1
ATOM 1508 O O . ARG A 1 192 ? 5.134 4.102 1.894 1.00 91.75 192 ARG A O 1
ATOM 1515 N N . SER A 1 193 ? 4.728 4.125 -0.319 1.00 92.19 193 SER A N 1
ATOM 1516 C CA . SER A 1 193 ? 4.375 2.719 -0.424 1.00 92.19 193 SER A CA 1
ATOM 1517 C C . SER A 1 193 ? 5.631 1.849 -0.317 1.00 92.19 193 SER A C 1
ATOM 1519 O O . SER A 1 193 ? 6.699 2.180 -0.846 1.00 92.19 193 SER A O 1
ATOM 1521 N N . SER A 1 194 ? 5.492 0.740 0.402 1.00 91.75 194 SER A N 1
ATOM 1522 C CA . SER A 1 194 ? 6.529 -0.264 0.621 1.00 91.75 194 SER A CA 1
ATOM 1523 C C . SER A 1 194 ? 5.866 -1.627 0.473 1.00 91.75 194 SER A C 1
ATOM 1525 O O . SER A 1 194 ? 5.228 -2.112 1.400 1.00 91.75 194 SER A O 1
ATOM 1527 N N . THR A 1 195 ? 5.932 -2.204 -0.726 1.00 86.88 195 THR A N 1
ATOM 1528 C CA . THR A 1 195 ? 5.359 -3.529 -0.996 1.00 86.88 195 THR A CA 1
ATOM 1529 C C . THR A 1 195 ? 6.362 -4.631 -0.637 1.00 86.88 195 THR A C 1
ATOM 1531 O O . THR A 1 195 ? 7.577 -4.423 -0.636 1.00 86.88 195 THR A O 1
ATOM 1534 N N . ASN A 1 196 ? 5.850 -5.814 -0.312 1.00 83.50 196 ASN A N 1
ATOM 1535 C CA . ASN A 1 196 ? 6.606 -7.062 -0.172 1.00 83.50 196 ASN A CA 1
ATOM 1536 C C . ASN A 1 196 ? 6.827 -7.781 -1.513 1.00 83.50 196 ASN A C 1
ATOM 1538 O O . ASN A 1 196 ? 7.411 -8.858 -1.537 1.00 83.50 196 ASN A O 1
ATOM 1542 N N . ASN A 1 197 ? 6.376 -7.183 -2.617 1.00 77.19 197 ASN A N 1
ATOM 1543 C CA . ASN A 1 197 ? 6.478 -7.746 -3.957 1.00 77.19 197 ASN A CA 1
ATOM 1544 C C . ASN A 1 197 ? 7.615 -7.125 -4.792 1.00 77.19 197 ASN A C 1
ATOM 1546 O O . ASN A 1 197 ? 7.770 -7.453 -5.955 1.00 77.19 197 ASN A O 1
ATOM 1550 N N . GLU A 1 198 ? 8.392 -6.180 -4.254 1.00 59.47 198 GLU A N 1
ATOM 1551 C CA . GLU A 1 198 ? 9.371 -5.420 -5.053 1.00 59.47 198 GLU A CA 1
ATOM 1552 C C . GLU A 1 198 ? 10.636 -6.204 -5.432 1.00 59.47 198 GLU A C 1
ATOM 1554 O O . GLU A 1 198 ? 11.247 -5.870 -6.442 1.00 59.47 198 GLU A O 1
ATOM 1559 N N . ASP A 1 199 ? 10.974 -7.255 -4.680 1.00 60.53 199 ASP A N 1
ATOM 1560 C CA . ASP A 1 199 ? 12.209 -8.036 -4.845 1.00 60.53 199 ASP A CA 1
ATOM 1561 C C . ASP A 1 199 ? 11.948 -9.554 -4.964 1.00 60.53 199 ASP A C 1
ATOM 1563 O O . ASP A 1 199 ? 12.813 -10.369 -4.636 1.00 60.53 199 ASP A O 1
ATOM 1567 N N . LEU A 1 200 ? 10.754 -9.967 -5.414 1.00 61.00 200 LEU A N 1
ATOM 1568 C CA . LEU A 1 200 ? 10.505 -11.384 -5.702 1.00 61.00 200 LEU A CA 1
ATOM 1569 C C . LEU A 1 200 ? 11.278 -11.824 -6.951 1.00 61.00 200 LEU A C 1
ATOM 1571 O O . LEU A 1 200 ? 11.254 -11.162 -7.990 1.00 61.00 200 LEU A O 1
ATOM 1575 N N . GLU A 1 201 ? 11.941 -12.979 -6.863 1.00 57.84 201 GLU A N 1
ATOM 1576 C CA . GL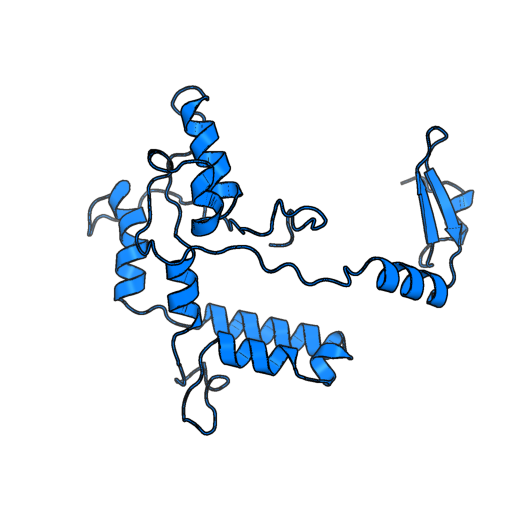U A 1 201 ? 12.631 -13.587 -7.999 1.00 57.84 201 GLU A CA 1
ATOM 1577 C C . GLU A 1 201 ? 11.638 -13.798 -9.157 1.00 57.84 201 GLU A C 1
ATOM 1579 O O . GLU A 1 201 ? 10.621 -14.471 -9.006 1.00 57.84 201 GLU A O 1
ATOM 1584 N N . GLY A 1 202 ? 11.907 -13.173 -10.309 1.00 55.91 202 GLY A N 1
ATOM 1585 C CA . GLY A 1 202 ? 11.033 -13.235 -11.487 1.00 55.91 202 GLY A CA 1
ATOM 1586 C C . GLY A 1 202 ? 9.929 -12.171 -11.565 1.00 55.91 202 GLY A C 1
ATOM 1587 O O . GLY A 1 202 ? 9.195 -12.159 -12.551 1.00 55.91 202 GLY A O 1
ATOM 1588 N N . PHE A 1 203 ? 9.826 -11.245 -10.604 1.00 57.81 203 PHE A N 1
ATOM 1589 C CA . PHE A 1 203 ? 8.875 -10.130 -10.652 1.00 57.81 203 PHE A CA 1
ATOM 1590 C C . PHE A 1 203 ? 9.591 -8.778 -10.515 1.00 57.81 203 PHE A C 1
ATOM 1592 O O . PHE A 1 203 ? 10.351 -8.549 -9.583 1.00 57.81 203 PHE A O 1
ATOM 1599 N N . ASN A 1 204 ? 9.333 -7.854 -11.446 1.00 55.06 204 ASN A N 1
ATOM 1600 C CA . ASN A 1 204 ? 9.801 -6.470 -11.357 1.00 55.06 204 ASN A CA 1
ATOM 1601 C C . ASN A 1 204 ? 8.597 -5.542 -11.167 1.00 55.06 204 ASN A C 1
ATOM 1603 O O . ASN A 1 204 ? 7.933 -5.166 -12.133 1.00 55.06 204 ASN A O 1
ATOM 1607 N N . GLY A 1 205 ? 8.329 -5.182 -9.912 1.00 51.25 205 GLY A N 1
ATOM 1608 C CA . GLY A 1 205 ? 7.281 -4.232 -9.534 1.00 51.25 205 GLY A CA 1
ATOM 1609 C C . GLY A 1 205 ? 7.771 -2.810 -9.276 1.00 51.25 205 GLY A C 1
ATOM 1610 O O . GLY A 1 205 ? 6.999 -1.981 -8.784 1.00 51.25 205 GLY A O 1
ATOM 1611 N N . ALA A 1 206 ? 9.049 -2.517 -9.537 1.00 49.69 206 ALA A N 1
ATOM 1612 C CA . ALA A 1 206 ? 9.653 -1.247 -9.161 1.00 49.69 206 ALA A CA 1
ATOM 1613 C C . ALA A 1 206 ? 8.951 -0.073 -9.867 1.00 49.69 206 ALA A C 1
ATOM 1615 O O . ALA A 1 206 ? 9.054 0.104 -11.078 1.00 49.69 206 ALA A O 1
ATOM 1616 N N . GLY A 1 207 ? 8.256 0.758 -9.086 1.00 43.53 207 GLY A N 1
ATOM 1617 C CA . GLY A 1 207 ? 7.610 1.974 -9.589 1.00 43.53 207 GLY A CA 1
ATOM 1618 C C . GLY A 1 207 ? 6.228 1.776 -10.219 1.00 43.53 207 GLY A C 1
ATOM 1619 O O . GLY A 1 207 ? 5.758 2.688 -10.889 1.00 43.53 207 GLY A O 1
ATOM 1620 N N . LEU A 1 208 ? 5.559 0.640 -9.987 1.00 49.59 208 LEU A N 1
ATOM 1621 C CA . LEU A 1 208 ? 4.154 0.425 -10.383 1.00 49.59 208 LEU A CA 1
ATOM 1622 C C . LEU A 1 208 ? 3.129 1.167 -9.490 1.00 49.59 208 LEU A C 1
ATOM 1624 O O . LEU A 1 208 ? 1.940 0.857 -9.534 1.00 49.59 208 LEU A O 1
ATOM 1628 N N . ILE A 1 209 ? 3.589 2.117 -8.667 1.00 38.09 209 ILE A N 1
ATOM 1629 C CA . ILE A 1 209 ? 2.820 2.833 -7.637 1.00 38.09 209 ILE A CA 1
ATOM 1630 C C . ILE A 1 209 ? 2.992 4.335 -7.817 1.00 38.09 209 ILE A C 1
ATOM 1632 O O . ILE A 1 209 ? 4.168 4.766 -7.901 1.00 38.09 209 ILE A O 1
#

Radius of gyration: 22.85 Å; chains: 1; bounding box: 55×41×63 Å